Protein AF-A0A1T0C6M6-F1 (afdb_monomer_lite)

Secondary structure (DSSP, 8-state):
---HHHHTT-HHHHHHHHHHHHHHHHHHHHHHHHHHHHHHHHHHHHHHHHHHHHHHHHHHHHTT--TT-TTHHHHHHHHHT----SHHHHHHHHHHHHHHHHHHHHHHHHHHHTT---TTSGGGG-HHHHHHHHHHHHHHHHHHHHHTTTS-HHHHHHHHHHHHHHHHHHHHHHHHHHHHHHHHHHHHHSTTS-------------------------------------------------------------------------------------------------

pLDDT: mean 70.34, std 25.76, range [30.2, 98.62]

Organism: Streptococcus mitis (NCBI:txid28037)

Sequence (290 aa):
MKNYKDILKSKNTIFTIIIVASLGLLIALVIHQENILTERGNIAFIKRQKNEQDVEQVKKAIKDFNIDSETIIEDWKKIRELKPTTDEGKQTLADFLATTADKITNHYTEKALKLDVKESDSQFEDKQTLETAITSLQKILEIIKSVNSTSKQATIDEKIKPIQELISKFQKQVEVLTKKEGQRNDKKETGTTSSEGERETYSSEGGSYTPTYTESNRSRYSSQAPASEQPSSDSAGSSGNDVANTQNQTTNTSEARAETNTNSNNAEVPTINSDDLASLGGGVTSFGQR

Radius of gyration: 46.44 Å; chains: 1; bounding box: 85×85×163 Å

Structure (mmCIF, N/CA/C/O backbone):
data_AF-A0A1T0C6M6-F1
#
_entry.id   AF-A0A1T0C6M6-F1
#
loop_
_atom_site.group_PDB
_atom_site.id
_atom_site.type_symbol
_atom_site.label_atom_id
_atom_site.label_alt_id
_atom_site.label_comp_id
_atom_site.label_asym_id
_atom_site.label_entity_id
_atom_site.label_seq_id
_atom_site.pdbx_PDB_ins_code
_atom_site.Cartn_x
_atom_site.Cartn_y
_atom_site.Cartn_z
_atom_site.occupancy
_atom_site.B_iso_or_equiv
_atom_site.auth_seq_id
_atom_site.auth_comp_id
_atom_site.auth_asym_id
_atom_site.auth_atom_id
_atom_site.pdbx_PDB_model_num
ATOM 1 N N . MET A 1 1 ? 37.669 30.209 -79.409 1.00 47.19 1 MET A N 1
ATOM 2 C CA . MET A 1 1 ? 36.512 29.813 -78.576 1.00 47.19 1 MET A CA 1
ATOM 3 C C . MET A 1 1 ? 36.267 28.323 -78.808 1.00 47.19 1 MET A C 1
ATOM 5 O O . MET A 1 1 ? 35.818 27.961 -79.886 1.00 47.19 1 MET A O 1
ATOM 9 N N . LYS A 1 2 ? 36.713 27.439 -77.898 1.00 54.75 2 LYS A N 1
ATOM 10 C CA . LYS A 1 2 ? 36.551 25.981 -78.069 1.00 54.75 2 LYS A CA 1
ATOM 11 C C . LYS A 1 2 ? 35.085 25.623 -77.816 1.00 54.75 2 LYS A C 1
ATOM 13 O O . LYS A 1 2 ? 34.550 25.937 -76.760 1.00 54.75 2 LYS A O 1
ATOM 18 N N . ASN A 1 3 ? 34.439 25.037 -78.819 1.00 56.06 3 ASN A N 1
ATOM 19 C CA . ASN A 1 3 ? 33.015 24.732 -78.815 1.00 56.06 3 ASN A CA 1
ATOM 20 C C . ASN A 1 3 ? 32.789 23.436 -78.016 1.00 56.06 3 ASN A C 1
ATOM 22 O O . ASN A 1 3 ? 33.333 22.393 -78.379 1.00 56.06 3 ASN A O 1
ATOM 26 N N . TYR A 1 4 ? 32.012 23.488 -76.927 1.00 58.56 4 TYR A N 1
ATOM 27 C CA . TYR A 1 4 ? 31.744 22.348 -76.028 1.00 58.56 4 TYR A CA 1
ATOM 28 C C . TYR A 1 4 ? 31.236 21.092 -76.765 1.00 58.56 4 TYR A C 1
ATOM 30 O O . TYR A 1 4 ? 31.392 19.972 -76.282 1.00 58.56 4 TYR A O 1
ATOM 38 N N . LYS A 1 5 ? 30.692 21.270 -77.974 1.00 56.00 5 LYS A N 1
ATOM 39 C CA . LYS A 1 5 ? 30.177 20.210 -78.842 1.00 56.00 5 LYS A CA 1
ATOM 40 C C . LYS A 1 5 ? 31.252 19.252 -79.386 1.00 56.00 5 LYS A C 1
ATOM 42 O O . LYS A 1 5 ? 30.933 18.095 -79.639 1.00 56.00 5 LYS A O 1
ATOM 47 N N . ASP A 1 6 ? 32.509 19.682 -79.536 1.00 57.31 6 ASP A N 1
ATOM 48 C CA . ASP A 1 6 ? 33.583 18.809 -80.051 1.00 57.31 6 ASP A CA 1
ATOM 49 C C . ASP A 1 6 ? 34.214 17.916 -78.969 1.00 57.31 6 ASP A C 1
ATOM 51 O O . ASP A 1 6 ? 34.770 16.865 -79.287 1.00 57.31 6 ASP A O 1
ATOM 55 N N . ILE A 1 7 ? 34.057 18.259 -77.685 1.00 55.53 7 ILE A N 1
ATOM 56 C CA . ILE A 1 7 ? 34.520 17.431 -76.555 1.00 55.53 7 ILE A CA 1
ATOM 57 C C . ILE A 1 7 ? 33.681 16.142 -76.439 1.00 55.53 7 ILE A C 1
ATOM 59 O O . ILE A 1 7 ? 34.186 15.112 -75.999 1.00 55.53 7 ILE A O 1
ATOM 63 N N . LEU A 1 8 ? 32.430 16.162 -76.916 1.00 56.09 8 LEU A N 1
ATOM 64 C CA . LEU A 1 8 ? 31.523 15.009 -76.915 1.00 56.09 8 LEU A CA 1
ATOM 65 C C . LEU A 1 8 ? 31.680 14.063 -78.123 1.00 56.09 8 LEU A C 1
ATOM 67 O O . LEU A 1 8 ? 30.978 13.064 -78.190 1.00 56.09 8 LEU A O 1
ATOM 71 N N . LYS A 1 9 ? 32.567 14.315 -79.096 1.00 56.84 9 LYS A N 1
ATOM 72 C CA . LYS A 1 9 ? 32.679 13.435 -80.286 1.00 56.84 9 LYS A CA 1
ATOM 73 C C . LYS A 1 9 ? 33.498 12.161 -80.066 1.00 56.84 9 LYS A C 1
ATOM 75 O O . LYS A 1 9 ? 33.391 11.220 -80.849 1.00 56.84 9 LYS A O 1
ATOM 80 N N . SER A 1 10 ? 34.324 12.118 -79.024 1.00 61.34 10 SER A N 1
ATOM 81 C CA . SER A 1 10 ? 35.178 10.968 -78.726 1.00 61.34 10 SER A CA 1
ATOM 82 C C . SER A 1 10 ? 34.418 9.979 -77.835 1.00 61.34 10 SER A C 1
ATOM 84 O O . SER A 1 10 ? 34.005 10.320 -76.724 1.00 61.34 10 SER A O 1
ATOM 86 N N . LYS A 1 11 ? 34.235 8.739 -78.318 1.00 59.88 11 LYS A N 1
ATOM 87 C CA . LYS A 1 11 ? 33.594 7.652 -77.552 1.00 59.88 11 LYS A CA 1
ATOM 88 C C . LYS A 1 11 ? 34.276 7.448 -76.192 1.00 59.88 11 LYS A C 1
ATOM 90 O O . LYS A 1 11 ? 33.586 7.238 -75.201 1.00 59.88 11 LYS A O 1
ATOM 95 N N . ASN A 1 12 ? 35.600 7.609 -76.132 1.00 62.97 12 ASN A N 1
ATOM 96 C CA . ASN A 1 12 ? 36.368 7.520 -74.890 1.00 62.97 12 ASN A CA 1
ATOM 97 C C . ASN A 1 12 ? 36.057 8.672 -73.924 1.00 62.97 12 ASN A C 1
ATOM 99 O O . ASN A 1 12 ? 35.979 8.441 -72.726 1.00 62.97 12 ASN A O 1
ATOM 103 N N . THR A 1 13 ? 35.826 9.893 -74.415 1.00 65.62 13 THR A N 1
ATOM 104 C CA . THR A 1 13 ? 35.500 11.046 -73.556 1.00 65.62 13 THR A CA 1
ATOM 105 C C . THR A 1 13 ? 34.103 10.913 -72.954 1.00 65.62 13 THR A C 1
ATOM 107 O O . THR A 1 13 ? 33.928 11.157 -71.763 1.00 65.62 13 THR A O 1
ATOM 110 N N . ILE A 1 14 ? 33.118 10.468 -73.745 1.00 64.69 14 ILE A N 1
ATOM 111 C CA . ILE A 1 14 ? 31.767 10.173 -73.240 1.00 64.69 14 ILE A CA 1
ATOM 112 C C . ILE A 1 14 ? 31.818 9.045 -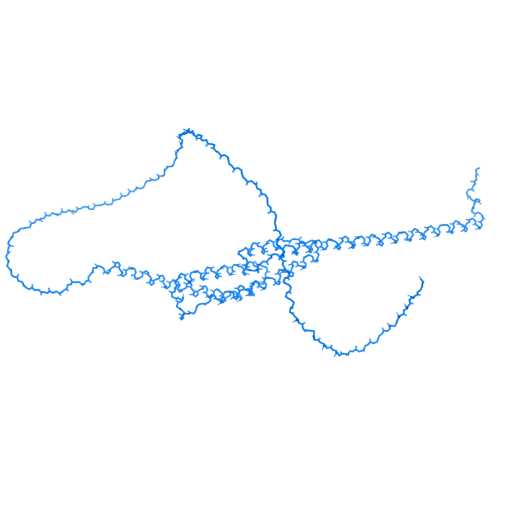72.200 1.00 64.69 14 ILE A C 1
ATOM 114 O O . ILE A 1 14 ? 31.222 9.170 -71.132 1.00 64.69 14 ILE A O 1
ATOM 118 N N . PHE A 1 15 ? 32.559 7.969 -72.482 1.00 65.62 15 PHE A N 1
ATOM 119 C CA . PHE A 1 15 ? 32.687 6.828 -71.576 1.00 65.62 15 PHE A CA 1
ATOM 120 C C . PHE A 1 15 ? 33.327 7.219 -70.235 1.00 65.62 15 PHE A C 1
ATOM 122 O O . PHE A 1 15 ? 32.813 6.853 -69.180 1.00 65.62 15 PHE A O 1
ATOM 129 N N . THR A 1 16 ? 34.376 8.047 -70.253 1.00 70.88 16 THR A N 1
ATOM 130 C CA . THR A 1 16 ? 35.006 8.566 -69.030 1.00 70.88 16 THR A CA 1
ATOM 131 C C . THR A 1 16 ? 34.048 9.425 -68.201 1.00 70.88 16 THR A C 1
ATOM 133 O O . THR A 1 16 ? 34.005 9.274 -66.983 1.00 70.88 16 THR A O 1
ATOM 136 N N . ILE A 1 17 ? 33.241 10.290 -68.827 1.00 71.75 17 ILE A N 1
ATOM 137 C CA . ILE A 1 17 ? 32.257 11.119 -68.107 1.00 71.75 17 ILE A CA 1
ATOM 138 C C . ILE A 1 17 ? 31.188 10.244 -67.438 1.00 71.75 17 ILE A C 1
ATOM 140 O O . ILE A 1 17 ? 30.849 10.478 -66.279 1.00 71.75 17 ILE A O 1
ATOM 144 N N . ILE A 1 18 ? 30.693 9.215 -68.136 1.00 70.81 18 ILE A N 1
ATOM 145 C CA . ILE A 1 18 ? 29.706 8.272 -67.590 1.00 70.81 18 ILE A CA 1
ATOM 146 C C . ILE A 1 18 ? 30.288 7.515 -66.392 1.00 70.81 18 ILE A C 1
ATOM 148 O O . ILE A 1 18 ? 29.632 7.431 -65.354 1.00 70.81 18 ILE A O 1
ATOM 152 N N . ILE A 1 19 ? 31.526 7.020 -66.495 1.00 71.25 19 ILE A N 1
ATOM 153 C CA . ILE A 1 19 ? 32.191 6.323 -65.387 1.00 71.25 19 ILE A CA 1
ATOM 154 C C . ILE A 1 19 ? 32.334 7.250 -64.181 1.00 71.25 19 ILE A C 1
ATOM 156 O O . ILE A 1 19 ? 31.902 6.881 -63.093 1.00 71.25 19 ILE A O 1
ATOM 160 N N . VAL A 1 20 ? 32.866 8.462 -64.360 1.00 73.19 20 VAL A N 1
ATOM 161 C CA . VAL A 1 20 ? 33.078 9.408 -63.251 1.00 73.19 20 VAL A CA 1
ATOM 162 C C . VAL A 1 20 ? 31.755 9.794 -62.581 1.00 73.19 20 VAL A C 1
ATOM 164 O O . VAL A 1 20 ? 31.679 9.816 -61.354 1.00 73.19 20 VAL A O 1
ATOM 167 N N . ALA A 1 21 ? 30.693 10.029 -63.358 1.00 71.25 21 ALA A N 1
ATOM 168 C CA . ALA A 1 21 ? 29.370 10.329 -62.811 1.00 71.25 21 ALA A CA 1
ATOM 169 C C . ALA A 1 21 ? 28.768 9.133 -62.052 1.00 71.25 21 ALA A C 1
ATOM 171 O O . ALA A 1 21 ? 28.236 9.306 -60.956 1.00 71.25 21 ALA A O 1
ATOM 172 N N . SER A 1 22 ? 28.888 7.917 -62.599 1.00 68.25 22 SER A N 1
ATOM 173 C CA . SER A 1 22 ? 28.389 6.697 -61.948 1.00 68.25 22 SER A CA 1
ATOM 174 C C . SER A 1 22 ? 29.137 6.377 -60.649 1.00 68.25 22 SER A C 1
ATOM 176 O O . SER A 1 22 ? 28.505 6.045 -59.648 1.00 68.25 22 SER A O 1
ATOM 178 N N . LEU A 1 23 ? 30.461 6.567 -60.620 1.00 76.69 23 LEU A N 1
ATOM 179 C CA . LEU A 1 23 ? 31.277 6.371 -59.423 1.00 76.69 23 LEU A CA 1
ATOM 180 C C . LEU A 1 23 ? 30.952 7.421 -58.350 1.00 76.69 23 LEU A C 1
ATOM 182 O O . LEU A 1 23 ? 30.798 7.077 -57.182 1.00 76.69 23 LEU A O 1
ATOM 186 N N . GLY A 1 24 ? 30.788 8.689 -58.747 1.00 76.50 24 GLY A N 1
ATOM 187 C CA . GLY A 1 24 ? 30.409 9.771 -57.836 1.00 76.50 24 GLY A CA 1
ATOM 188 C C . GLY A 1 24 ? 29.037 9.552 -57.193 1.00 76.50 24 GLY A C 1
ATOM 189 O O . GLY A 1 24 ? 28.884 9.766 -55.992 1.00 76.50 24 GLY A O 1
ATOM 190 N N . LEU A 1 25 ? 28.059 9.059 -57.961 1.00 80.31 25 LEU A N 1
ATOM 191 C CA . LEU A 1 25 ? 26.724 8.749 -57.446 1.00 80.31 25 LEU A CA 1
ATOM 192 C C . LEU A 1 25 ? 26.739 7.558 -56.474 1.00 80.31 25 LEU A C 1
ATOM 194 O O . LEU A 1 25 ? 26.061 7.608 -55.450 1.00 80.31 25 LEU A O 1
ATOM 198 N N . LEU A 1 26 ? 27.542 6.523 -56.748 1.00 74.50 26 LEU A N 1
ATOM 199 C CA . LEU A 1 26 ? 27.716 5.382 -55.840 1.00 74.50 26 LEU A CA 1
ATOM 200 C C . LEU A 1 26 ? 28.381 5.793 -54.519 1.00 74.50 26 LEU A C 1
ATOM 202 O O . LEU A 1 26 ? 27.893 5.417 -53.456 1.00 74.50 26 LEU A O 1
ATOM 206 N N . ILE A 1 27 ? 29.442 6.605 -54.568 1.00 76.31 27 ILE A N 1
ATOM 207 C CA . ILE A 1 27 ? 30.120 7.116 -53.363 1.00 76.31 27 ILE A CA 1
ATOM 208 C C . ILE A 1 27 ? 29.166 7.988 -52.533 1.00 76.31 27 ILE A C 1
ATOM 210 O O . ILE A 1 27 ? 29.090 7.826 -51.316 1.00 76.31 27 ILE A O 1
ATOM 214 N N . ALA A 1 28 ? 28.388 8.865 -53.176 1.00 73.44 28 ALA A N 1
ATOM 215 C CA . ALA A 1 28 ? 27.398 9.693 -52.488 1.00 73.44 28 ALA A CA 1
ATOM 216 C C . ALA A 1 28 ? 26.299 8.856 -51.805 1.00 73.44 28 ALA A C 1
ATOM 218 O O . ALA A 1 28 ? 25.891 9.175 -50.690 1.00 73.44 28 ALA A O 1
ATOM 219 N N . LEU A 1 29 ? 25.849 7.768 -52.441 1.00 76.94 29 LEU A N 1
ATOM 220 C CA . LEU A 1 29 ? 24.877 6.832 -51.866 1.00 76.94 29 LEU A CA 1
ATOM 221 C C . LEU A 1 29 ? 25.421 6.111 -50.627 1.00 76.94 29 LEU A C 1
ATOM 223 O O . LEU A 1 29 ? 24.700 6.005 -49.636 1.00 76.94 29 LEU A O 1
ATOM 227 N N . VAL A 1 30 ? 26.678 5.653 -50.660 1.00 76.44 30 VAL A N 1
ATOM 228 C CA . VAL A 1 30 ? 27.330 4.998 -49.510 1.00 76.44 30 VAL A CA 1
ATOM 229 C C . VAL A 1 30 ? 27.449 5.967 -48.330 1.00 76.44 30 VAL A C 1
ATOM 231 O O . VAL A 1 30 ? 26.968 5.653 -47.244 1.00 76.44 30 VAL A O 1
ATOM 234 N N . ILE A 1 31 ? 27.970 7.180 -48.559 1.00 72.12 31 ILE A N 1
ATOM 235 C CA . ILE A 1 31 ? 28.105 8.213 -47.514 1.00 72.12 31 ILE A CA 1
ATOM 236 C C . ILE A 1 31 ? 26.732 8.598 -46.934 1.00 72.12 31 ILE A C 1
ATOM 238 O O . ILE A 1 31 ? 26.588 8.795 -45.728 1.00 72.12 31 ILE A O 1
ATOM 242 N N . HIS A 1 32 ? 25.692 8.684 -47.770 1.00 75.81 32 HIS A N 1
ATOM 243 C CA . HIS A 1 32 ? 24.342 8.997 -47.302 1.00 75.81 32 HIS A CA 1
ATOM 244 C C . HIS A 1 32 ? 23.758 7.889 -46.410 1.00 75.81 32 HIS A C 1
ATOM 246 O O . HIS A 1 32 ? 23.135 8.194 -45.394 1.00 75.81 32 HIS A O 1
ATOM 252 N N . GLN A 1 33 ? 23.982 6.613 -46.744 1.00 71.81 33 GLN A N 1
ATOM 253 C CA . GLN A 1 33 ? 23.538 5.502 -45.898 1.00 71.81 33 GLN A CA 1
ATOM 254 C C . GLN A 1 33 ? 24.294 5.437 -44.568 1.00 71.81 33 GLN A C 1
ATOM 256 O O . GLN A 1 33 ? 23.660 5.236 -43.532 1.00 71.81 33 GLN A O 1
ATOM 261 N N . GLU A 1 34 ? 25.612 5.654 -44.574 1.00 69.75 34 GLU A N 1
ATOM 262 C CA . GLU A 1 34 ? 26.420 5.728 -43.349 1.00 69.75 34 GLU A CA 1
ATOM 263 C C . GLU A 1 34 ? 25.936 6.849 -42.421 1.00 69.75 34 GLU A C 1
ATOM 265 O O . GLU A 1 34 ? 25.765 6.626 -41.218 1.00 69.75 34 GLU A O 1
ATOM 270 N N . ASN A 1 35 ? 25.618 8.023 -42.976 1.00 72.50 35 ASN A N 1
ATOM 271 C CA . ASN A 1 35 ? 25.054 9.131 -42.205 1.00 72.50 35 ASN A CA 1
ATOM 272 C C . ASN A 1 35 ? 23.679 8.782 -41.614 1.00 72.50 35 ASN A C 1
ATOM 274 O O . ASN A 1 35 ? 23.470 8.989 -40.422 1.00 72.50 35 ASN A O 1
ATOM 278 N N . ILE A 1 36 ? 22.765 8.182 -42.389 1.00 75.06 36 ILE A N 1
ATOM 279 C CA . ILE A 1 36 ? 21.441 7.773 -41.879 1.00 75.06 36 ILE A CA 1
ATOM 280 C C . ILE A 1 36 ? 21.567 6.719 -40.769 1.00 75.06 36 ILE A C 1
ATOM 282 O O . ILE A 1 36 ? 20.843 6.778 -39.773 1.00 75.06 36 ILE A O 1
ATOM 286 N N . LEU A 1 37 ? 22.461 5.737 -40.921 1.00 70.75 37 LEU A N 1
ATOM 287 C CA . LEU A 1 37 ? 22.701 4.714 -39.899 1.00 70.75 37 LEU A CA 1
ATOM 288 C C . LEU A 1 37 ? 23.290 5.324 -38.623 1.00 70.75 37 LEU A C 1
ATOM 290 O O . LEU A 1 37 ? 22.844 4.983 -37.526 1.00 70.75 37 LEU A O 1
ATOM 294 N N . THR A 1 38 ? 24.224 6.264 -38.764 1.00 72.06 38 THR A N 1
ATOM 295 C CA . THR A 1 38 ? 24.834 6.987 -37.639 1.00 72.06 38 THR A CA 1
ATOM 296 C C . THR A 1 38 ? 23.807 7.858 -36.911 1.00 72.06 38 THR A C 1
ATOM 298 O O . THR A 1 38 ? 23.730 7.823 -35.684 1.00 72.06 38 THR A O 1
ATOM 301 N N . GLU A 1 39 ? 22.949 8.577 -37.638 1.00 76.12 39 GLU A N 1
ATOM 302 C CA . GLU A 1 39 ? 21.864 9.375 -37.053 1.00 76.12 39 GLU A CA 1
ATOM 303 C C . GLU A 1 39 ? 20.848 8.501 -36.311 1.00 76.12 39 GLU A C 1
ATOM 305 O O . GLU A 1 39 ? 20.477 8.804 -35.176 1.00 76.12 39 GLU A O 1
ATOM 310 N N . ARG A 1 40 ? 20.440 7.369 -36.901 1.00 77.62 40 ARG A N 1
ATOM 311 C CA . ARG A 1 40 ? 19.552 6.398 -36.238 1.00 77.62 40 ARG A CA 1
ATOM 312 C C . ARG A 1 40 ? 20.192 5.805 -34.981 1.00 77.62 40 ARG A C 1
ATOM 314 O O . ARG A 1 40 ? 19.507 5.670 -33.967 1.00 77.62 40 ARG A O 1
ATOM 321 N N . GLY A 1 41 ? 21.486 5.490 -35.031 1.00 80.88 41 GLY A N 1
ATOM 322 C CA . GLY A 1 41 ? 22.261 5.016 -33.884 1.00 80.88 41 GLY A CA 1
ATOM 323 C C . GLY A 1 41 ? 22.319 6.045 -32.754 1.00 80.88 41 GLY A C 1
ATOM 324 O O . GLY A 1 41 ? 22.015 5.715 -31.607 1.00 80.88 41 GLY A O 1
ATOM 325 N N . ASN A 1 42 ? 22.605 7.309 -33.077 1.00 80.31 42 ASN A N 1
ATOM 326 C CA . ASN A 1 42 ? 22.628 8.400 -32.102 1.00 80.31 42 ASN A CA 1
ATOM 327 C C . ASN A 1 42 ? 21.249 8.652 -31.475 1.00 80.31 42 ASN A C 1
ATOM 329 O O . ASN A 1 42 ? 21.159 8.839 -30.263 1.00 80.31 42 ASN A O 1
ATOM 333 N N . ILE A 1 43 ? 20.166 8.608 -32.258 1.00 83.81 43 ILE A N 1
ATOM 334 C CA . ILE A 1 43 ? 18.797 8.749 -31.733 1.00 83.81 43 ILE A CA 1
ATOM 335 C C . ILE A 1 43 ? 18.468 7.609 -30.759 1.00 83.81 43 ILE A C 1
ATOM 337 O O . ILE A 1 43 ? 17.932 7.860 -29.678 1.00 83.81 43 ILE A O 1
ATOM 341 N N . ALA A 1 44 ? 18.805 6.364 -31.109 1.00 85.12 44 ALA A N 1
ATOM 342 C CA . ALA A 1 44 ? 18.585 5.212 -30.236 1.00 85.12 44 ALA A CA 1
ATOM 343 C C . ALA A 1 44 ? 19.400 5.313 -28.936 1.00 85.12 44 ALA A C 1
ATOM 345 O O . ALA A 1 44 ? 18.872 5.037 -27.858 1.00 85.12 44 ALA A O 1
ATOM 346 N N . PHE A 1 45 ? 20.654 5.763 -29.022 1.00 87.19 45 PHE A N 1
ATOM 347 C CA . PHE A 1 45 ? 21.516 5.988 -27.863 1.00 87.19 45 PHE A CA 1
ATOM 348 C C . PHE A 1 45 ? 20.969 7.080 -26.934 1.00 87.19 45 PHE A C 1
ATOM 350 O O . PHE A 1 45 ? 20.838 6.847 -25.735 1.00 87.19 45 PHE A O 1
ATOM 357 N N . ILE A 1 46 ? 20.569 8.236 -27.477 1.00 86.75 46 ILE A N 1
ATOM 358 C CA . ILE A 1 46 ? 19.977 9.336 -26.697 1.00 86.75 46 ILE A CA 1
ATOM 359 C C . ILE A 1 46 ? 18.665 8.890 -26.042 1.00 86.75 46 ILE A C 1
ATOM 361 O O . ILE A 1 46 ? 18.434 9.176 -24.866 1.00 86.75 46 ILE A O 1
ATOM 365 N N . LYS A 1 47 ? 17.812 8.155 -26.772 1.00 87.75 47 LYS A N 1
ATOM 366 C CA . LYS A 1 47 ? 16.577 7.590 -26.211 1.00 87.75 47 LYS A CA 1
ATOM 367 C C . LYS A 1 47 ? 16.888 6.656 -25.041 1.00 87.75 47 LYS A C 1
ATOM 369 O O . LYS A 1 47 ? 16.279 6.787 -23.985 1.00 87.75 47 LYS A O 1
ATOM 374 N N . ARG A 1 48 ? 17.861 5.756 -25.205 1.00 88.50 48 ARG A N 1
ATOM 375 C CA . ARG A 1 48 ? 18.287 4.832 -24.150 1.00 88.50 48 ARG A CA 1
ATOM 376 C C . ARG A 1 48 ? 18.827 5.567 -22.925 1.00 88.50 48 ARG A C 1
ATOM 378 O O . ARG A 1 48 ? 18.388 5.265 -21.824 1.00 88.50 48 ARG A O 1
ATOM 385 N N . GLN A 1 49 ? 19.707 6.551 -23.105 1.00 90.44 49 GLN A N 1
ATOM 386 C CA . GLN A 1 49 ? 20.221 7.354 -21.991 1.00 90.44 49 GLN A CA 1
ATOM 387 C C . GLN A 1 49 ? 19.101 8.077 -21.242 1.00 90.44 49 GLN A C 1
ATOM 389 O O . GLN A 1 49 ? 19.093 8.100 -20.014 1.00 90.44 49 GLN A O 1
ATOM 394 N N . LYS A 1 50 ? 18.127 8.635 -21.971 1.00 89.06 50 LYS A N 1
ATOM 395 C CA . LYS A 1 50 ? 16.970 9.284 -21.354 1.00 89.06 50 LYS A CA 1
ATOM 396 C C . LYS A 1 50 ? 16.129 8.291 -20.550 1.00 89.06 50 LYS A C 1
ATOM 398 O O . LYS A 1 50 ? 15.749 8.615 -19.431 1.00 89.06 50 LYS A O 1
ATOM 403 N N . ASN A 1 51 ? 15.882 7.095 -21.087 1.00 90.94 51 ASN A N 1
ATOM 404 C CA . ASN A 1 51 ? 15.190 6.022 -20.367 1.00 90.94 51 ASN A CA 1
ATOM 405 C C . ASN A 1 51 ? 15.945 5.627 -19.094 1.00 90.94 51 ASN A C 1
ATOM 407 O O . ASN A 1 51 ? 15.343 5.558 -18.028 1.00 90.94 51 ASN A O 1
ATOM 411 N N . GLU A 1 52 ? 17.260 5.417 -19.184 1.00 92.31 52 GLU A N 1
ATOM 412 C CA . GLU A 1 52 ? 18.102 5.070 -18.034 1.00 92.31 52 GLU A CA 1
ATOM 413 C C . GLU A 1 52 ? 18.045 6.163 -16.954 1.00 92.31 52 GLU A C 1
ATOM 415 O O . GLU A 1 52 ? 17.801 5.860 -15.789 1.00 92.31 52 GLU A O 1
ATOM 420 N N . GLN A 1 53 ? 18.169 7.439 -17.329 1.00 94.44 53 GLN A N 1
ATOM 421 C CA . GLN A 1 53 ? 18.094 8.556 -16.384 1.00 94.44 53 GLN A CA 1
ATOM 422 C C . GLN A 1 53 ? 16.720 8.671 -15.702 1.00 94.44 53 GLN A C 1
ATOM 424 O O . GLN A 1 53 ? 16.645 8.894 -14.493 1.00 94.44 53 GLN A O 1
ATOM 429 N N . ASP A 1 54 ? 15.638 8.543 -16.469 1.00 93.94 54 ASP A N 1
ATOM 430 C CA . ASP A 1 54 ? 14.259 8.667 -15.984 1.00 93.94 54 ASP A CA 1
ATOM 431 C C . ASP A 1 54 ? 13.905 7.505 -15.036 1.00 93.94 54 ASP A C 1
ATOM 433 O O . ASP A 1 54 ? 13.350 7.719 -13.958 1.00 93.94 54 ASP A O 1
ATOM 437 N N . VAL A 1 55 ? 14.331 6.281 -15.369 1.00 96.56 55 VAL A N 1
ATOM 438 C CA . VAL A 1 55 ? 14.205 5.103 -14.496 1.00 96.56 55 VAL A CA 1
ATOM 439 C C . VAL A 1 55 ? 15.024 5.266 -13.213 1.00 96.56 55 VAL A C 1
ATOM 441 O O . VAL A 1 55 ? 14.514 4.985 -12.129 1.00 96.56 55 VAL A O 1
ATOM 444 N N . GLU A 1 56 ? 16.270 5.740 -13.290 1.00 96.06 56 GLU A N 1
ATOM 445 C CA . GLU A 1 56 ? 17.097 5.961 -12.097 1.00 96.06 56 GLU A CA 1
ATOM 446 C C . GLU A 1 56 ? 16.537 7.069 -11.193 1.00 96.06 56 GLU A C 1
ATOM 448 O O . GLU A 1 56 ? 16.610 6.959 -9.967 1.00 96.06 56 GLU A O 1
ATOM 453 N N . GLN A 1 57 ? 15.900 8.103 -11.757 1.00 96.19 57 GLN A N 1
ATOM 454 C CA . GLN A 1 57 ? 15.179 9.103 -10.967 1.00 96.19 57 GLN A CA 1
ATOM 455 C C . GLN A 1 57 ? 14.031 8.466 -10.173 1.00 96.19 57 GLN A C 1
ATOM 457 O O . GLN A 1 57 ? 13.910 8.726 -8.973 1.00 96.19 57 GLN A O 1
ATOM 462 N N . VAL A 1 58 ? 13.223 7.614 -10.817 1.00 97.75 58 VAL A N 1
ATOM 463 C CA . VAL A 1 58 ? 12.143 6.877 -10.143 1.00 97.75 58 VAL A CA 1
ATOM 464 C C . VAL A 1 58 ? 12.720 5.972 -9.056 1.00 97.75 58 VAL A C 1
ATOM 466 O O . VAL A 1 58 ? 12.302 6.073 -7.905 1.00 97.75 58 VAL A O 1
ATOM 469 N N . LYS A 1 59 ? 13.732 5.153 -9.375 1.00 97.06 59 LYS A N 1
ATOM 470 C CA . LYS A 1 59 ? 14.386 4.254 -8.408 1.00 97.06 59 LYS A CA 1
ATOM 471 C C . LYS A 1 59 ? 14.933 4.997 -7.197 1.00 97.06 59 LYS A C 1
ATOM 473 O O . LYS A 1 59 ? 14.743 4.548 -6.073 1.00 97.06 59 LYS A O 1
ATOM 478 N N . LYS A 1 60 ? 15.590 6.139 -7.405 1.00 96.25 60 LYS A N 1
ATOM 479 C CA . LYS A 1 60 ? 16.124 6.956 -6.313 1.00 96.25 60 LYS A CA 1
ATOM 480 C C . LYS A 1 60 ? 15.014 7.486 -5.408 1.00 96.25 60 LYS A C 1
ATOM 482 O O . LYS A 1 60 ? 15.194 7.502 -4.197 1.00 96.25 60 LYS A O 1
ATOM 487 N N . ALA A 1 61 ? 13.886 7.902 -5.980 1.00 95.56 61 ALA A N 1
ATOM 488 C CA . ALA A 1 61 ? 12.760 8.421 -5.212 1.00 95.56 61 ALA A CA 1
ATOM 489 C C . ALA A 1 61 ? 12.040 7.337 -4.390 1.00 95.56 61 ALA A C 1
ATOM 491 O O . ALA A 1 61 ? 11.539 7.637 -3.311 1.00 95.56 61 ALA A O 1
ATOM 492 N N . ILE A 1 62 ? 12.008 6.090 -4.872 1.00 96.88 62 ILE A N 1
ATOM 493 C CA . ILE A 1 62 ? 11.356 4.970 -4.168 1.00 96.88 62 ILE A CA 1
ATOM 494 C C . ILE A 1 62 ? 12.296 4.190 -3.238 1.00 96.88 62 ILE A C 1
ATOM 496 O O . ILE A 1 62 ? 11.817 3.409 -2.421 1.00 96.88 62 ILE A O 1
ATOM 500 N N . LYS A 1 63 ? 13.619 4.366 -3.362 1.00 95.12 63 LYS A N 1
ATOM 501 C CA . LYS A 1 63 ? 14.639 3.554 -2.674 1.00 95.12 63 LYS A CA 1
ATOM 502 C C . LYS A 1 63 ? 14.438 3.486 -1.161 1.00 95.12 63 LYS A C 1
ATOM 504 O O . LYS A 1 63 ? 14.566 2.413 -0.580 1.00 95.12 63 LYS A O 1
ATOM 509 N N . ASP A 1 64 ? 14.128 4.626 -0.559 1.00 91.88 64 ASP A N 1
ATOM 510 C CA . ASP A 1 64 ? 14.038 4.774 0.893 1.00 91.88 64 ASP A CA 1
ATOM 511 C C . ASP A 1 64 ? 12.577 4.729 1.385 1.00 91.88 64 ASP A C 1
ATOM 513 O O . ASP A 1 64 ? 12.286 5.089 2.525 1.00 91.88 64 ASP A O 1
ATOM 517 N N . PHE A 1 65 ? 11.637 4.297 0.533 1.00 96.94 65 PHE A N 1
ATOM 518 C CA . PHE A 1 65 ? 10.234 4.177 0.914 1.00 96.94 65 PHE A CA 1
ATOM 519 C C . PHE A 1 65 ? 10.048 3.085 1.973 1.00 96.94 65 PHE A C 1
ATOM 521 O O . PHE A 1 65 ? 10.342 1.911 1.737 1.00 96.94 65 PHE A O 1
ATOM 528 N N . ASN A 1 66 ? 9.506 3.469 3.128 1.00 96.50 66 ASN A N 1
ATOM 529 C CA . ASN A 1 66 ? 9.264 2.570 4.248 1.00 96.50 66 ASN A CA 1
ATOM 530 C C . ASN A 1 66 ? 7.767 2.496 4.580 1.00 96.50 66 ASN A C 1
ATOM 532 O O . ASN A 1 66 ? 7.150 3.498 4.943 1.00 96.50 66 ASN A O 1
ATOM 536 N N . ILE A 1 67 ? 7.206 1.286 4.512 1.00 96.25 67 ILE A N 1
ATOM 537 C CA . ILE A 1 67 ? 5.798 1.001 4.831 1.00 96.25 67 ILE A CA 1
ATOM 538 C C . ILE A 1 67 ? 5.498 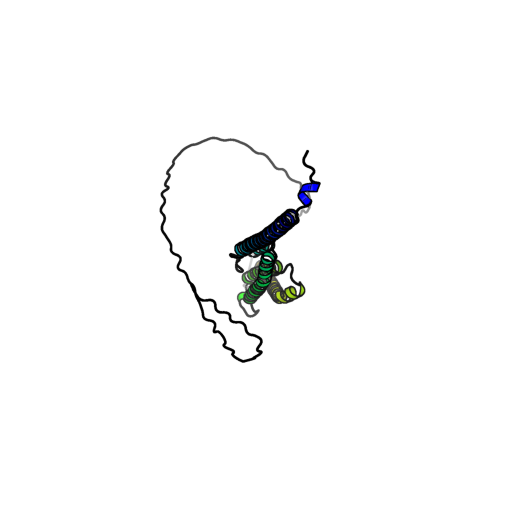1.213 6.324 1.00 96.25 67 ILE A C 1
ATOM 540 O O . ILE A 1 67 ? 4.354 1.447 6.686 1.00 96.25 67 ILE A O 1
ATOM 544 N N . ASP A 1 68 ? 6.501 1.167 7.198 1.00 95.25 68 ASP A N 1
ATOM 545 C CA . ASP A 1 68 ? 6.323 1.403 8.633 1.00 95.25 68 ASP A CA 1
ATOM 546 C C . ASP A 1 68 ? 6.494 2.878 9.038 1.00 95.25 68 ASP A C 1
ATOM 548 O O . ASP A 1 68 ? 6.355 3.201 10.218 1.00 95.25 68 ASP A O 1
ATOM 552 N N . SER A 1 69 ? 6.802 3.778 8.094 1.00 94.44 69 SER A N 1
ATOM 553 C CA . SER A 1 69 ? 7.067 5.188 8.405 1.00 94.44 69 SER A CA 1
ATOM 554 C C . SER A 1 69 ? 5.829 5.914 8.935 1.00 94.44 69 SER A C 1
ATOM 556 O O . SER A 1 69 ? 4.716 5.745 8.433 1.00 94.44 69 SER A O 1
ATOM 558 N N . GLU A 1 70 ? 6.029 6.820 9.892 1.00 93.62 70 GLU A N 1
ATOM 559 C CA . GLU A 1 70 ? 4.979 7.745 10.327 1.00 93.62 70 GLU A CA 1
ATOM 560 C C . GLU A 1 70 ? 4.577 8.735 9.225 1.00 93.62 70 GLU A C 1
ATOM 562 O O . GLU A 1 70 ? 3.438 9.196 9.223 1.00 93.62 70 GLU A O 1
ATOM 567 N N . THR A 1 71 ? 5.480 9.004 8.275 1.00 95.38 71 THR A N 1
ATOM 568 C CA . THR A 1 71 ? 5.296 9.901 7.119 1.00 95.38 71 THR A CA 1
ATOM 569 C C . THR A 1 71 ? 4.878 9.163 5.846 1.00 95.38 71 THR A C 1
ATOM 571 O O . THR A 1 71 ? 5.023 9.695 4.746 1.00 95.38 71 THR A O 1
ATOM 574 N N . ILE A 1 72 ? 4.382 7.921 5.956 1.00 96.06 72 ILE A N 1
ATOM 575 C CA . ILE A 1 72 ? 4.060 7.081 4.791 1.00 96.06 72 ILE A CA 1
ATOM 576 C C . ILE A 1 72 ? 3.107 7.767 3.803 1.00 96.06 72 ILE A C 1
ATOM 578 O O . ILE A 1 72 ? 3.272 7.611 2.596 1.00 96.06 72 ILE A O 1
ATOM 582 N N . ILE A 1 73 ? 2.134 8.547 4.287 1.00 95.94 73 ILE A N 1
ATOM 583 C CA . ILE A 1 73 ? 1.168 9.251 3.434 1.00 95.94 73 ILE A CA 1
ATOM 584 C C . ILE A 1 73 ? 1.882 10.329 2.607 1.00 95.94 73 ILE A C 1
ATOM 586 O O . ILE A 1 73 ? 1.708 10.388 1.387 1.00 95.94 73 ILE A O 1
ATOM 590 N N . GLU A 1 74 ? 2.720 11.150 3.241 1.00 95.94 74 GLU A N 1
ATOM 591 C CA . GLU A 1 74 ? 3.527 12.168 2.569 1.00 95.94 74 GLU A CA 1
ATOM 592 C C . GLU A 1 74 ? 4.509 11.553 1.572 1.00 95.94 74 GLU A C 1
ATOM 594 O O . GLU A 1 74 ? 4.627 12.036 0.445 1.00 95.94 74 GLU A O 1
ATOM 599 N N . ASP A 1 75 ? 5.209 10.489 1.958 1.00 96.06 75 ASP A N 1
ATOM 600 C CA . ASP A 1 75 ? 6.211 9.853 1.102 1.00 96.06 75 ASP A CA 1
ATOM 601 C C . ASP A 1 75 ? 5.558 9.140 -0.087 1.00 96.06 75 ASP A C 1
ATOM 603 O O . ASP A 1 75 ? 6.022 9.275 -1.223 1.00 96.06 75 ASP A O 1
ATOM 607 N N . TRP A 1 76 ? 4.410 8.492 0.130 1.00 96.12 76 TRP A N 1
ATOM 608 C CA . TRP A 1 76 ? 3.580 7.946 -0.942 1.00 96.12 76 TRP A CA 1
ATOM 609 C C . TRP A 1 76 ? 3.138 9.026 -1.929 1.00 96.12 76 TRP A C 1
ATOM 611 O O . TRP A 1 76 ? 3.238 8.855 -3.148 1.00 96.12 76 TRP A O 1
ATOM 621 N N . LYS A 1 77 ? 2.672 10.167 -1.410 1.00 94.69 77 LYS A N 1
ATOM 622 C CA . LYS A 1 77 ? 2.242 11.304 -2.226 1.00 94.69 77 LYS A CA 1
ATOM 623 C C . LYS A 1 77 ? 3.387 11.840 -3.086 1.00 94.69 77 LYS A C 1
ATOM 625 O O . LYS A 1 77 ? 3.189 12.010 -4.288 1.00 94.69 77 LYS A O 1
ATOM 630 N N . LYS A 1 78 ? 4.583 12.038 -2.516 1.00 94.75 78 LYS A N 1
ATOM 631 C CA . LYS A 1 78 ? 5.775 12.483 -3.266 1.00 94.75 78 LYS A CA 1
ATOM 632 C C . LYS A 1 78 ? 6.111 11.532 -4.415 1.00 94.75 78 LYS A C 1
ATOM 634 O O . LYS A 1 78 ? 6.395 11.994 -5.517 1.00 94.75 78 LYS A O 1
ATOM 639 N N . ILE A 1 79 ? 6.053 10.218 -4.178 1.00 95.88 79 ILE A N 1
ATOM 640 C CA . ILE A 1 79 ? 6.311 9.207 -5.215 1.00 95.88 79 ILE A CA 1
ATOM 641 C C . ILE A 1 79 ? 5.245 9.277 -6.313 1.00 95.88 79 ILE A C 1
ATOM 643 O O . ILE A 1 79 ? 5.575 9.279 -7.495 1.00 95.88 79 ILE A O 1
ATOM 647 N N . ARG A 1 80 ? 3.965 9.390 -5.948 1.00 94.31 80 ARG A N 1
ATOM 648 C CA . ARG A 1 80 ? 2.865 9.494 -6.918 1.00 94.31 80 ARG A CA 1
ATOM 649 C C . ARG A 1 80 ? 2.939 10.759 -7.780 1.00 94.31 80 ARG A C 1
ATOM 651 O O . ARG A 1 80 ? 2.464 10.757 -8.913 1.00 94.31 80 ARG A O 1
ATOM 658 N N . GLU A 1 81 ? 3.500 11.839 -7.249 1.00 94.69 81 GLU A N 1
ATOM 659 C CA . GLU A 1 81 ? 3.671 13.107 -7.963 1.00 94.69 81 GLU A CA 1
ATOM 660 C C . GLU A 1 81 ? 4.861 13.108 -8.936 1.00 94.69 81 GLU A C 1
ATOM 662 O O . GLU A 1 81 ? 5.024 14.071 -9.694 1.00 94.69 81 GLU A O 1
ATOM 667 N N . LEU A 1 82 ? 5.659 12.032 -8.974 1.00 95.44 82 LEU A N 1
ATOM 668 C CA . LEU A 1 82 ? 6.689 11.847 -9.991 1.00 95.44 82 LEU A CA 1
ATOM 669 C C . LEU A 1 82 ? 6.063 11.807 -11.389 1.00 95.44 82 LEU A C 1
ATOM 671 O O . LEU A 1 82 ? 5.029 11.184 -11.629 1.00 95.44 82 LEU A O 1
ATOM 675 N N . LYS A 1 83 ? 6.723 12.474 -12.338 1.00 95.38 83 LYS A N 1
ATOM 676 C CA . LYS A 1 83 ? 6.279 12.577 -13.735 1.00 95.38 83 LYS A CA 1
ATOM 677 C C . LYS A 1 83 ? 7.381 12.096 -14.681 1.00 95.38 83 LYS A C 1
ATOM 679 O O . LYS A 1 83 ? 7.950 12.925 -15.395 1.00 95.38 83 LYS A O 1
ATOM 684 N N . PRO A 1 84 ? 7.705 10.789 -14.670 1.00 95.31 84 PRO A N 1
ATOM 685 C CA . PRO A 1 84 ? 8.650 10.226 -15.622 1.00 95.31 84 PRO A CA 1
ATOM 686 C C . PRO A 1 84 ? 8.189 10.498 -17.058 1.00 95.31 84 PRO A C 1
ATOM 688 O O . PRO A 1 84 ? 6.998 10.446 -17.385 1.00 95.31 84 PRO A O 1
ATOM 691 N N . THR A 1 85 ? 9.142 10.838 -17.917 1.00 92.69 85 THR A N 1
ATOM 692 C CA . THR A 1 85 ? 8.870 11.260 -19.300 1.00 92.69 85 THR A CA 1
ATOM 693 C C . THR A 1 85 ? 8.969 10.121 -20.309 1.00 92.69 85 THR A C 1
ATOM 695 O O . THR A 1 85 ? 8.440 10.237 -21.416 1.00 92.69 85 THR A O 1
ATOM 698 N N . THR A 1 86 ? 9.613 9.022 -19.928 1.00 94.00 86 THR A N 1
ATOM 699 C CA . THR A 1 86 ? 9.829 7.825 -20.745 1.00 94.00 86 THR A CA 1
ATOM 700 C C . THR A 1 86 ? 8.818 6.743 -20.398 1.00 94.00 86 THR A C 1
ATOM 702 O O . THR A 1 86 ? 8.240 6.748 -19.310 1.00 94.00 86 THR A O 1
ATOM 705 N N . ASP A 1 87 ? 8.561 5.822 -21.322 1.00 95.00 87 ASP A N 1
ATOM 706 C CA . ASP A 1 87 ? 7.570 4.771 -21.085 1.00 95.00 87 ASP A CA 1
ATOM 707 C C . ASP A 1 87 ? 8.074 3.765 -20.043 1.00 95.00 87 ASP A C 1
ATOM 709 O O . ASP A 1 87 ? 7.315 3.349 -19.174 1.00 95.00 87 ASP A O 1
ATOM 713 N N . GLU A 1 88 ? 9.375 3.476 -20.035 1.00 94.62 88 GLU A N 1
ATOM 714 C CA . GLU A 1 88 ? 10.037 2.642 -19.035 1.00 94.62 88 GLU A CA 1
ATOM 715 C C . GLU A 1 88 ? 10.010 3.280 -17.639 1.00 94.62 88 GLU A C 1
ATOM 717 O O . GLU A 1 88 ? 9.744 2.592 -16.650 1.00 94.62 88 GLU A O 1
ATOM 722 N N . GLY A 1 89 ? 10.226 4.597 -17.537 1.00 95.94 89 GLY A N 1
ATOM 723 C CA . GLY A 1 89 ? 10.095 5.330 -16.277 1.00 95.94 89 GLY A CA 1
ATOM 724 C C . GLY A 1 89 ? 8.656 5.322 -15.748 1.00 95.94 89 GLY A C 1
ATOM 725 O O . GLY A 1 89 ? 8.433 5.036 -14.570 1.00 95.94 89 GLY A O 1
ATOM 726 N N . LYS A 1 90 ? 7.663 5.563 -16.619 1.00 96.94 90 LYS A N 1
ATOM 727 C CA . LYS A 1 90 ? 6.232 5.472 -16.267 1.00 96.94 90 LYS A CA 1
ATOM 728 C C . LYS A 1 90 ? 5.854 4.071 -15.806 1.00 96.94 90 LYS A C 1
ATOM 730 O O . LYS A 1 90 ? 5.167 3.947 -14.798 1.00 96.94 90 LYS A O 1
ATOM 735 N N . GLN A 1 91 ? 6.314 3.043 -16.518 1.00 96.81 91 GLN A N 1
ATOM 736 C CA . GLN A 1 91 ? 6.054 1.650 -16.170 1.00 96.81 91 GLN A CA 1
ATOM 737 C C . GLN A 1 91 ? 6.670 1.306 -14.811 1.00 96.81 91 GLN A C 1
ATOM 739 O O . GLN A 1 91 ? 5.972 0.795 -13.944 1.00 96.81 91 GLN A O 1
ATOM 744 N N . THR A 1 92 ? 7.929 1.691 -14.577 1.00 96.94 92 THR A N 1
ATOM 745 C CA . THR A 1 92 ? 8.614 1.482 -13.288 1.00 96.94 92 THR A CA 1
ATOM 746 C C . THR A 1 92 ? 7.837 2.112 -12.128 1.00 96.94 92 THR A C 1
ATOM 748 O O . THR A 1 92 ? 7.654 1.485 -11.085 1.00 96.94 92 THR A O 1
ATOM 751 N N . LEU A 1 93 ? 7.349 3.346 -12.305 1.00 97.12 93 LEU A N 1
ATOM 752 C CA . LEU A 1 93 ? 6.538 4.028 -11.298 1.00 97.12 93 LEU A CA 1
ATOM 753 C C . LEU A 1 93 ? 5.181 3.338 -11.093 1.00 97.12 93 LEU A C 1
ATOM 755 O O . LEU A 1 93 ? 4.767 3.133 -9.954 1.00 97.12 93 LEU A O 1
ATOM 759 N N . ALA A 1 94 ? 4.492 2.975 -12.175 1.00 95.56 94 ALA A N 1
ATOM 760 C CA . ALA A 1 94 ? 3.192 2.314 -12.115 1.00 95.56 94 ALA A CA 1
ATOM 761 C C . ALA A 1 94 ? 3.275 0.948 -11.416 1.00 95.56 94 ALA A C 1
ATOM 763 O O . ALA A 1 94 ? 2.459 0.669 -10.538 1.00 95.56 94 ALA A O 1
ATOM 764 N N . ASP A 1 95 ? 4.287 0.142 -11.742 1.00 96.00 95 ASP A N 1
ATOM 765 C CA . ASP A 1 95 ? 4.519 -1.171 -11.132 1.00 96.00 95 ASP A CA 1
ATOM 766 C C . ASP A 1 95 ? 4.815 -1.049 -9.637 1.00 96.00 95 ASP A C 1
ATOM 768 O O . ASP A 1 95 ? 4.269 -1.807 -8.826 1.00 96.00 95 ASP A O 1
ATOM 772 N N . PHE A 1 96 ? 5.635 -0.062 -9.257 1.00 96.19 96 PHE A N 1
ATOM 773 C CA . PHE A 1 96 ? 5.893 0.240 -7.854 1.00 96.19 96 PHE A CA 1
ATOM 774 C C . PHE A 1 96 ? 4.608 0.642 -7.126 1.00 96.19 96 PHE A C 1
ATOM 776 O O . PHE A 1 96 ? 4.321 0.081 -6.070 1.00 96.19 96 PHE A O 1
ATOM 783 N N . LEU A 1 97 ? 3.825 1.578 -7.673 1.00 95.56 97 LEU A N 1
ATOM 784 C CA . LEU A 1 97 ? 2.589 2.054 -7.048 1.00 95.56 97 LEU A CA 1
ATOM 785 C C . LEU A 1 97 ? 1.550 0.932 -6.916 1.00 95.56 97 LEU A C 1
ATOM 787 O O . LEU A 1 97 ? 0.966 0.766 -5.851 1.00 95.56 97 LEU A O 1
ATOM 791 N N . ALA A 1 98 ? 1.341 0.121 -7.952 1.00 92.50 98 ALA A N 1
ATOM 792 C CA . ALA A 1 98 ? 0.393 -0.989 -7.888 1.00 92.50 98 ALA A CA 1
ATOM 793 C C . ALA A 1 98 ? 0.813 -2.020 -6.827 1.00 92.50 98 ALA A C 1
ATOM 795 O O . ALA A 1 98 ? 0.067 -2.303 -5.890 1.00 92.50 98 ALA A O 1
ATOM 796 N N . THR A 1 99 ? 2.053 -2.511 -6.915 1.00 93.19 99 THR A N 1
ATOM 797 C CA . THR A 1 99 ? 2.567 -3.548 -6.007 1.00 93.19 99 THR A CA 1
ATOM 798 C C . THR A 1 99 ? 2.632 -3.059 -4.560 1.00 93.19 99 THR A C 1
ATOM 800 O O . THR A 1 99 ? 2.373 -3.809 -3.618 1.00 93.19 99 THR A O 1
ATOM 803 N N . THR A 1 100 ? 3.009 -1.798 -4.356 1.00 95.56 100 THR A N 1
ATOM 804 C CA . THR A 1 100 ? 3.208 -1.247 -3.015 1.00 95.56 100 THR A CA 1
ATOM 805 C C . THR A 1 100 ? 1.884 -0.859 -2.364 1.00 95.56 100 THR A C 1
ATOM 807 O O . THR A 1 100 ? 1.743 -1.077 -1.165 1.00 95.56 100 THR A O 1
ATOM 810 N N . ALA A 1 101 ? 0.882 -0.389 -3.116 1.00 94.94 101 ALA A N 1
ATOM 811 C CA . ALA A 1 101 ? -0.457 -0.150 -2.572 1.00 94.94 101 ALA A CA 1
ATOM 812 C C . ALA A 1 101 ? -1.066 -1.439 -1.995 1.00 94.94 101 ALA A C 1
ATOM 814 O O . ALA A 1 101 ? -1.585 -1.429 -0.875 1.00 94.94 101 ALA A O 1
ATOM 815 N N . ASP A 1 102 ? -0.920 -2.566 -2.698 1.00 92.00 102 ASP A N 1
ATOM 816 C CA . ASP A 1 102 ? -1.362 -3.876 -2.208 1.00 92.00 102 ASP A CA 1
ATOM 817 C C . ASP A 1 102 ? -0.600 -4.304 -0.946 1.00 92.00 102 ASP A C 1
ATOM 819 O O . ASP A 1 102 ? -1.212 -4.725 0.040 1.00 92.00 102 ASP A O 1
ATOM 823 N N . LYS A 1 103 ? 0.732 -4.140 -0.931 1.00 95.31 103 LYS A N 1
ATOM 824 C CA . LYS A 1 103 ? 1.566 -4.438 0.248 1.00 95.31 103 LYS A CA 1
ATOM 825 C C . LYS A 1 103 ? 1.175 -3.600 1.462 1.00 95.31 103 LYS A C 1
ATOM 827 O O . LYS A 1 103 ? 1.014 -4.160 2.542 1.00 95.31 103 LYS A O 1
ATOM 832 N N . ILE A 1 104 ? 0.996 -2.289 1.289 1.00 96.31 104 ILE A N 1
ATOM 833 C CA . ILE A 1 104 ? 0.557 -1.375 2.353 1.00 96.31 104 ILE A CA 1
ATOM 834 C C . ILE A 1 104 ? -0.814 -1.814 2.859 1.00 96.31 104 ILE A C 1
ATOM 836 O O . ILE A 1 104 ? -0.999 -1.977 4.060 1.00 96.31 104 ILE A O 1
ATOM 840 N N . THR A 1 105 ? -1.758 -2.076 1.954 1.00 95.06 105 THR A N 1
ATOM 841 C CA . THR A 1 105 ? -3.113 -2.501 2.322 1.00 95.06 105 THR A CA 1
ATOM 842 C C . THR A 1 105 ? -3.095 -3.764 3.174 1.00 95.06 105 THR A C 1
ATOM 844 O O . THR A 1 105 ? -3.714 -3.793 4.236 1.00 95.06 105 THR A O 1
ATOM 847 N N . ASN A 1 106 ? -2.357 -4.792 2.751 1.00 94.81 106 ASN A N 1
ATOM 848 C CA . ASN A 1 106 ? -2.266 -6.049 3.490 1.00 94.81 106 ASN A CA 1
ATOM 849 C C . ASN A 1 106 ? -1.555 -5.858 4.838 1.00 94.81 106 ASN A C 1
ATOM 851 O O . ASN A 1 106 ? -2.102 -6.238 5.870 1.00 94.81 106 ASN A O 1
ATOM 855 N N . HIS A 1 107 ? -0.401 -5.187 4.849 1.00 96.50 107 HIS A N 1
ATOM 856 C CA . HIS A 1 107 ? 0.369 -4.913 6.064 1.00 96.50 107 HIS A CA 1
ATOM 857 C C . HIS A 1 107 ? -0.460 -4.176 7.128 1.00 96.50 107 HIS A C 1
ATOM 859 O O . HIS A 1 107 ? -0.473 -4.547 8.302 1.00 96.50 107 HIS A O 1
ATOM 865 N N . TYR A 1 108 ? -1.189 -3.138 6.722 1.00 97.31 108 TYR A N 1
ATOM 866 C CA . TYR A 1 108 ? -1.996 -2.337 7.636 1.00 97.31 108 TYR A CA 1
ATOM 867 C C . TYR A 1 108 ? -3.299 -3.028 8.049 1.00 97.31 108 TYR A C 1
ATOM 869 O O . TYR A 1 108 ? -3.742 -2.851 9.183 1.00 97.31 108 TYR A O 1
ATOM 877 N N . THR A 1 109 ? -3.864 -3.884 7.194 1.00 95.81 109 THR A N 1
ATOM 878 C CA . THR A 1 109 ? -4.975 -4.767 7.582 1.00 95.81 109 THR A CA 1
ATOM 879 C C . THR A 1 109 ? -4.527 -5.759 8.658 1.00 95.81 109 THR A C 1
ATOM 881 O O . THR A 1 109 ? -5.197 -5.905 9.676 1.00 95.81 109 THR A O 1
ATOM 884 N N . GLU A 1 110 ? -3.357 -6.384 8.506 1.00 96.06 110 GLU A N 1
ATOM 885 C CA . GLU A 1 110 ? -2.793 -7.274 9.530 1.00 96.06 110 GLU A CA 1
ATOM 886 C C . GLU A 1 110 ? -2.488 -6.541 10.841 1.00 96.06 110 GLU A C 1
ATOM 888 O O . GLU A 1 110 ? -2.776 -7.060 11.921 1.00 96.06 110 GLU A O 1
ATOM 893 N N . LYS A 1 111 ? -1.935 -5.321 10.769 1.00 96.25 111 LYS A N 1
ATOM 894 C CA . LYS A 1 111 ? -1.749 -4.469 11.954 1.00 96.25 111 LYS A CA 1
ATOM 895 C C . LYS A 1 111 ? -3.074 -4.171 12.655 1.00 96.25 111 LYS A C 1
ATOM 897 O O . LYS A 1 111 ? -3.110 -4.213 13.880 1.00 96.25 111 LYS A O 1
ATOM 902 N N . ALA A 1 112 ? -4.150 -3.920 11.909 1.00 97.19 112 ALA A N 1
ATOM 903 C CA . ALA A 1 112 ? -5.474 -3.677 12.478 1.00 97.19 112 ALA A CA 1
ATOM 904 C C . ALA A 1 112 ? -6.020 -4.898 13.223 1.00 97.19 112 ALA A C 1
ATOM 906 O O . ALA A 1 112 ? -6.541 -4.760 14.324 1.00 97.19 112 ALA A O 1
ATOM 907 N N . LEU A 1 113 ? -5.866 -6.097 12.652 1.00 94.81 113 LEU A N 1
ATOM 908 C CA . LEU A 1 113 ? -6.341 -7.338 13.270 1.00 94.81 113 LEU A CA 1
ATOM 909 C C . LEU A 1 113 ? -5.650 -7.630 14.609 1.00 94.81 113 LEU A C 1
ATOM 911 O O . LEU A 1 113 ? -6.266 -8.196 15.505 1.00 94.81 113 LEU A O 1
ATOM 915 N N . LYS A 1 114 ? -4.393 -7.202 14.777 1.00 96.25 114 LYS A N 1
ATOM 916 C CA . LYS A 1 114 ? -3.663 -7.308 16.053 1.00 96.25 114 LYS A CA 1
ATOM 917 C C . LYS A 1 114 ? -4.190 -6.366 17.141 1.00 96.25 114 LYS A C 1
ATOM 919 O O . LYS A 1 114 ? -3.817 -6.536 18.295 1.00 96.25 114 LYS A O 1
ATOM 924 N N . LEU A 1 115 ? -5.007 -5.378 16.774 1.00 96.62 115 LEU A N 1
ATOM 925 C CA . LEU A 1 115 ? -5.665 -4.460 17.703 1.00 96.62 115 LEU A CA 1
ATOM 926 C C . LEU A 1 115 ? -7.066 -4.941 18.109 1.00 96.62 115 LEU A C 1
ATOM 928 O O . LEU A 1 115 ? -7.711 -4.249 18.890 1.00 96.62 115 LEU A O 1
ATOM 932 N N . ASP A 1 116 ? -7.565 -6.071 17.587 1.00 95.75 116 ASP A N 1
ATOM 933 C CA . ASP A 1 116 ? -8.826 -6.638 18.075 1.00 95.75 116 ASP A CA 1
ATOM 934 C C . ASP A 1 116 ? -8.666 -7.117 19.522 1.00 95.75 116 ASP A C 1
ATOM 936 O O . ASP A 1 116 ? -7.726 -7.830 19.871 1.00 95.75 116 ASP A O 1
ATOM 940 N N . VAL A 1 117 ? -9.627 -6.724 20.348 1.00 94.81 117 VAL A N 1
ATOM 941 C CA . VAL A 1 117 ? -9.724 -7.043 21.767 1.00 94.81 117 VAL A CA 1
ATOM 942 C C . VAL A 1 117 ? -11.065 -7.730 21.961 1.00 94.81 117 VAL A C 1
ATOM 944 O O . VAL A 1 117 ? -12.118 -7.178 21.617 1.00 94.81 117 VAL A O 1
ATOM 947 N N . LYS A 1 118 ? -11.058 -8.957 22.477 1.00 95.12 118 LYS A N 1
ATOM 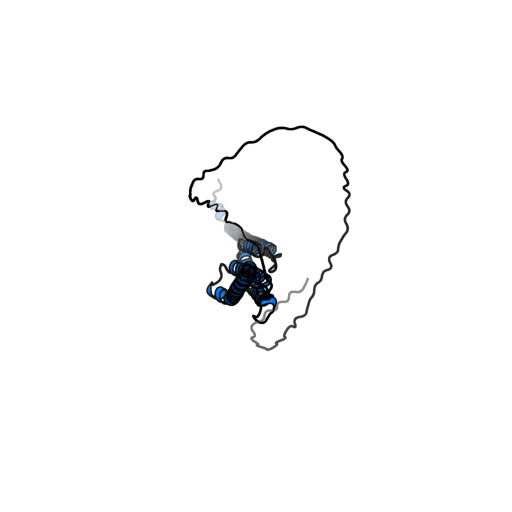948 C CA . LYS A 1 118 ? -12.287 -9.719 22.712 1.00 95.12 118 LYS A CA 1
ATOM 949 C C . LYS A 1 118 ? -13.029 -9.136 23.902 1.00 95.12 118 LYS A C 1
ATOM 951 O O . LYS A 1 118 ? -12.426 -8.621 24.830 1.00 95.12 118 LYS A O 1
ATOM 956 N N . GLU A 1 119 ? -14.345 -9.305 23.918 1.00 93.88 119 GLU A N 1
ATOM 957 C CA . GLU A 1 119 ? -15.178 -8.855 25.042 1.00 93.88 119 GLU A CA 1
A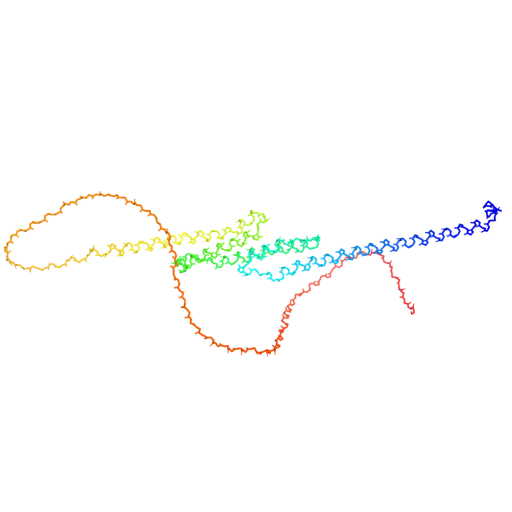TOM 958 C C . GLU A 1 119 ? -14.811 -9.545 26.367 1.00 93.88 119 GLU A C 1
ATOM 960 O O . GLU A 1 119 ? -15.049 -9.006 27.440 1.00 93.88 119 GLU A O 1
ATOM 965 N N . SER A 1 120 ? -14.202 -10.733 26.295 1.00 94.81 120 SER A N 1
ATOM 966 C CA . SER A 1 120 ? -13.677 -11.463 27.451 1.00 94.81 120 SER A CA 1
ATOM 967 C C . SER A 1 120 ? -12.340 -10.933 27.975 1.00 94.81 120 SER A C 1
ATOM 969 O O . SER A 1 120 ? -11.912 -11.348 29.052 1.00 94.81 120 SER A O 1
ATOM 971 N N . ASP A 1 121 ? -11.639 -10.102 27.203 1.00 95.88 121 ASP A N 1
ATOM 972 C CA . ASP A 1 121 ? -10.309 -9.620 27.562 1.00 95.88 121 ASP A CA 1
ATOM 973 C C . ASP A 1 121 ? -10.430 -8.465 28.558 1.00 95.88 121 ASP A C 1
ATOM 975 O O . ASP A 1 121 ? -11.257 -7.570 28.402 1.00 95.88 121 ASP A O 1
ATOM 979 N N . SER A 1 122 ? -9.556 -8.428 29.566 1.00 94.88 122 SER A N 1
ATOM 980 C CA . SER A 1 122 ? -9.557 -7.346 30.563 1.00 94.88 122 SER A CA 1
ATOM 981 C C . SER A 1 122 ? -9.335 -5.962 29.943 1.00 94.88 122 SER A C 1
ATOM 983 O O . SER A 1 122 ? -9.845 -4.969 30.454 1.00 94.88 122 SER A O 1
ATOM 985 N N . GLN A 1 123 ? -8.618 -5.901 28.818 1.00 95.69 123 GLN A N 1
ATOM 986 C CA . GLN A 1 123 ? -8.413 -4.688 28.024 1.00 95.69 123 GLN A CA 1
ATOM 987 C C . GLN A 1 123 ? -9.725 -4.106 27.477 1.00 95.69 123 GLN A C 1
ATOM 989 O O . GLN A 1 123 ? -9.795 -2.908 27.225 1.00 95.69 123 GLN A O 1
ATOM 994 N N . PHE A 1 124 ? -10.777 -4.918 27.323 1.00 97.00 124 PHE A N 1
ATOM 995 C CA . PHE A 1 124 ? -12.090 -4.454 26.870 1.00 97.00 124 PHE A CA 1
ATOM 996 C C . PHE A 1 124 ? -12.838 -3.639 27.936 1.00 97.00 124 PHE A C 1
ATOM 998 O O . PHE A 1 124 ? -13.769 -2.896 27.630 1.00 97.00 124 PHE A O 1
ATOM 1005 N N . GLU A 1 125 ? -12.415 -3.736 29.195 1.00 96.19 125 GLU A N 1
ATOM 1006 C CA . GLU A 1 125 ? -12.916 -2.910 30.297 1.00 96.19 125 GLU A CA 1
ATOM 1007 C C . GLU A 1 125 ? -12.019 -1.687 30.567 1.00 96.19 125 GLU A C 1
ATOM 1009 O O . GLU A 1 125 ? -12.342 -0.860 31.421 1.00 96.19 125 GLU A O 1
ATOM 1014 N N . ASP A 1 126 ? -10.908 -1.537 29.836 1.00 97.31 126 ASP A N 1
ATOM 1015 C CA . ASP A 1 126 ? -10.010 -0.387 29.926 1.00 97.31 126 ASP A CA 1
ATOM 1016 C C . ASP A 1 126 ? -10.328 0.643 28.833 1.00 97.31 126 ASP A C 1
ATOM 1018 O O . ASP A 1 126 ? -9.940 0.517 27.668 1.00 97.31 126 ASP A O 1
ATOM 1022 N N . LYS A 1 127 ? -11.010 1.717 29.243 1.00 97.06 127 LYS A N 1
ATOM 1023 C CA . LYS A 1 127 ? -11.410 2.820 28.363 1.00 97.06 127 LYS A CA 1
ATOM 1024 C C . LYS A 1 127 ? -10.226 3.439 27.611 1.00 97.06 127 LYS A C 1
ATOM 1026 O O . LYS A 1 127 ? -10.347 3.685 26.413 1.00 97.06 127 LYS A O 1
ATOM 1031 N N . GLN A 1 128 ? -9.099 3.680 28.280 1.00 97.38 128 GLN A N 1
ATOM 1032 C CA . GLN A 1 128 ? -7.956 4.357 27.664 1.00 97.38 128 GLN A CA 1
ATOM 1033 C C . GLN A 1 128 ? -7.289 3.463 26.612 1.00 97.38 128 GLN A C 1
ATOM 1035 O O . GLN A 1 128 ? -6.899 3.942 25.539 1.00 97.38 128 GLN A O 1
ATOM 1040 N N . THR A 1 129 ? -7.199 2.159 26.888 1.00 97.31 129 THR A N 1
ATOM 1041 C CA . THR A 1 129 ? -6.724 1.169 25.912 1.00 97.31 129 THR A CA 1
ATOM 1042 C C . THR A 1 129 ? -7.612 1.167 24.663 1.00 97.31 129 THR A C 1
ATOM 1044 O O . THR A 1 129 ? -7.095 1.233 23.545 1.00 97.31 129 THR A O 1
ATOM 1047 N N . LEU A 1 130 ? -8.939 1.186 24.827 1.00 98.31 130 LEU A N 1
ATOM 1048 C CA . LEU A 1 130 ? -9.878 1.230 23.700 1.00 98.31 130 LEU A CA 1
ATOM 1049 C C . LEU A 1 130 ? -9.803 2.538 22.896 1.00 98.31 130 LEU A C 1
ATOM 1051 O O . LEU A 1 130 ? -9.797 2.492 21.667 1.00 98.31 130 LEU A O 1
ATOM 1055 N N . GLU A 1 131 ? -9.702 3.700 23.546 1.00 98.19 131 GLU A N 1
ATOM 1056 C CA . GLU A 1 131 ? -9.544 5.000 22.867 1.00 98.19 131 GLU A CA 1
ATOM 1057 C C . GLU A 1 131 ? -8.240 5.071 22.053 1.00 98.19 131 GLU A C 1
ATOM 1059 O O . GLU A 1 131 ? -8.219 5.553 20.911 1.00 98.19 131 GLU A O 1
ATOM 1064 N N . THR A 1 132 ? -7.157 4.515 22.600 1.00 98.19 132 THR A N 1
ATOM 1065 C CA . THR A 1 132 ? -5.864 4.406 21.909 1.00 98.19 132 THR A CA 1
ATOM 1066 C C . THR A 1 132 ? -5.955 3.462 20.704 1.00 98.19 132 THR A C 1
ATOM 1068 O O . THR A 1 132 ? -5.449 3.778 19.620 1.00 98.19 132 THR A O 1
ATOM 1071 N N . ALA A 1 133 ? -6.645 2.325 20.853 1.00 98.19 133 ALA A N 1
ATOM 1072 C CA . ALA A 1 133 ? -6.887 1.385 19.762 1.00 98.19 133 ALA A CA 1
ATOM 1073 C C . ALA A 1 133 ? -7.743 2.009 18.647 1.00 98.19 133 ALA A C 1
ATOM 1075 O O . ALA A 1 133 ? -7.388 1.886 17.476 1.00 98.19 133 ALA A O 1
ATOM 1076 N N . ILE A 1 134 ? -8.809 2.746 18.987 1.00 98.62 134 ILE A N 1
ATOM 1077 C CA . ILE A 1 134 ? -9.641 3.487 18.021 1.00 98.62 134 ILE A CA 1
ATOM 1078 C C . ILE A 1 134 ? -8.788 4.471 17.217 1.00 98.62 134 ILE A C 1
ATOM 1080 O O . ILE A 1 134 ? -8.847 4.458 15.988 1.00 98.62 134 ILE A O 1
ATOM 1084 N N . THR A 1 135 ? -7.966 5.280 17.890 1.00 98.38 135 THR A N 1
ATOM 1085 C CA . THR A 1 135 ? -7.085 6.262 17.233 1.00 98.38 135 THR A CA 1
ATOM 1086 C C . THR A 1 135 ? -6.115 5.574 16.268 1.00 98.38 135 THR A C 1
ATOM 1088 O O . THR A 1 135 ? -5.921 6.014 15.133 1.00 98.38 135 THR A O 1
ATOM 1091 N N . SER A 1 136 ? -5.550 4.439 16.685 1.00 97.94 136 SER A N 1
ATOM 1092 C CA . SER A 1 136 ? -4.648 3.639 15.853 1.00 97.94 136 SER A CA 1
ATOM 1093 C C . SER A 1 136 ? -5.366 3.070 14.626 1.00 97.94 136 SER A C 1
ATOM 1095 O O . SER A 1 136 ? -4.894 3.241 13.504 1.00 97.94 136 SER A O 1
ATOM 1097 N N . LEU A 1 137 ? -6.541 2.458 14.806 1.00 98.56 137 LEU A N 1
ATOM 1098 C CA . LEU A 1 137 ? -7.365 1.920 13.719 1.00 98.56 137 LEU A CA 1
ATOM 1099 C C . LEU A 1 137 ? -7.815 3.015 12.733 1.00 98.56 137 LEU A C 1
ATOM 1101 O O . LEU A 1 137 ? -7.858 2.774 11.527 1.00 98.56 137 LEU A O 1
ATOM 1105 N N . GLN A 1 138 ? -8.103 4.229 13.211 1.00 98.31 138 GLN A N 1
ATOM 1106 C CA . GLN A 1 138 ? -8.420 5.377 12.355 1.00 98.31 138 GLN A CA 1
ATOM 1107 C C . GLN A 1 138 ? -7.226 5.789 11.485 1.00 98.31 138 GLN A C 1
ATOM 1109 O O . GLN A 1 138 ? -7.393 5.958 10.276 1.00 98.31 138 GLN A O 1
ATOM 1114 N N . LYS A 1 139 ? -6.018 5.865 12.060 1.00 97.56 139 LYS A N 1
ATOM 1115 C CA . LYS A 1 139 ? -4.784 6.139 11.303 1.00 97.56 139 LYS A CA 1
ATOM 1116 C C . LYS A 1 139 ? -4.517 5.058 10.249 1.00 97.56 139 LYS A C 1
ATOM 1118 O O . LYS A 1 139 ? -4.162 5.362 9.115 1.00 97.56 139 LYS A O 1
ATOM 1123 N N . ILE A 1 140 ? -4.749 3.790 10.590 1.00 97.81 140 ILE A N 1
ATOM 1124 C CA . ILE A 1 140 ? -4.661 2.663 9.649 1.00 97.81 140 ILE A CA 1
ATOM 1125 C C . ILE A 1 140 ? -5.630 2.848 8.469 1.00 97.81 140 ILE A C 1
ATOM 1127 O O . ILE A 1 140 ? -5.226 2.699 7.314 1.00 97.81 140 ILE A O 1
ATOM 1131 N N . LEU A 1 141 ? -6.898 3.191 8.735 1.00 96.69 141 LEU A N 1
ATOM 1132 C CA . LEU A 1 141 ? -7.885 3.449 7.679 1.00 96.69 141 LEU A CA 1
ATOM 1133 C C . LEU A 1 141 ? -7.456 4.586 6.752 1.00 96.69 141 LEU A C 1
ATOM 1135 O O . LEU A 1 141 ? -7.634 4.486 5.537 1.00 96.69 141 LEU A O 1
ATOM 1139 N N . GLU A 1 142 ? -6.916 5.662 7.316 1.00 96.50 142 GLU A N 1
ATOM 1140 C CA . GLU A 1 142 ? -6.433 6.811 6.556 1.00 96.50 142 GLU A CA 1
ATOM 1141 C C . GLU A 1 142 ? -5.302 6.420 5.597 1.00 96.50 142 GLU A C 1
ATOM 1143 O O . GLU A 1 142 ? -5.345 6.773 4.415 1.00 96.50 142 GLU A O 1
ATOM 1148 N N . ILE A 1 143 ? -4.342 5.620 6.068 1.00 96.75 143 ILE A N 1
ATOM 1149 C CA . ILE A 1 143 ? -3.230 5.123 5.250 1.00 96.75 143 ILE A CA 1
ATOM 1150 C C . ILE A 1 143 ? -3.755 4.256 4.101 1.00 96.75 143 ILE A C 1
ATOM 1152 O O . ILE A 1 143 ? -3.453 4.535 2.939 1.00 96.75 143 ILE A O 1
ATOM 1156 N N . ILE A 1 144 ? -4.595 3.254 4.395 1.00 96.00 144 ILE A N 1
ATOM 1157 C CA . ILE A 1 144 ? -5.143 2.343 3.374 1.00 96.00 144 ILE A CA 1
ATOM 1158 C C . ILE A 1 144 ? -5.928 3.119 2.308 1.00 96.00 144 ILE A C 1
ATOM 1160 O O . ILE A 1 144 ? -5.768 2.866 1.112 1.00 96.00 144 ILE A O 1
ATOM 1164 N N . LYS A 1 145 ? -6.757 4.088 2.713 1.00 94.00 145 LYS A N 1
ATOM 1165 C CA . LYS A 1 145 ? -7.524 4.919 1.772 1.00 94.00 145 LYS A CA 1
ATOM 1166 C C . LYS A 1 145 ? -6.622 5.815 0.926 1.00 94.00 145 LYS A C 1
ATOM 1168 O O . LYS A 1 145 ? -6.844 5.933 -0.278 1.00 94.00 145 LYS A O 1
ATOM 1173 N N . SER A 1 146 ? -5.599 6.419 1.527 1.00 93.44 146 SER A N 1
ATOM 1174 C CA . SER A 1 146 ? -4.689 7.337 0.834 1.00 93.44 146 SER A CA 1
ATOM 1175 C C . SER A 1 146 ? -3.941 6.642 -0.302 1.00 93.44 146 SER A C 1
ATOM 1177 O O . SER A 1 146 ? -3.903 7.151 -1.431 1.00 93.44 146 SER A O 1
ATOM 1179 N N . VAL A 1 147 ? -3.418 5.440 -0.038 1.00 93.50 147 VAL A N 1
ATOM 1180 C CA . VAL A 1 147 ? -2.639 4.690 -1.034 1.00 93.50 147 VAL A CA 1
ATOM 1181 C C . VAL A 1 147 ? -3.491 4.099 -2.153 1.00 93.50 147 VAL A C 1
ATOM 1183 O O . VAL A 1 147 ? -3.004 3.924 -3.265 1.00 93.50 147 VAL A O 1
ATOM 1186 N N . ASN A 1 148 ? -4.785 3.893 -1.894 1.00 91.75 148 ASN A N 1
ATOM 1187 C CA . ASN A 1 148 ? -5.745 3.346 -2.851 1.00 91.75 148 ASN A CA 1
ATOM 1188 C C . ASN A 1 148 ? -6.699 4.384 -3.456 1.00 91.75 148 ASN A C 1
ATOM 1190 O O . ASN A 1 148 ? -7.710 4.017 -4.049 1.00 91.75 148 ASN A O 1
ATOM 1194 N N . SER A 1 149 ? -6.395 5.678 -3.348 1.00 81.06 149 SER A N 1
ATOM 1195 C CA . SER A 1 149 ? -7.281 6.760 -3.815 1.00 81.06 149 SER A CA 1
ATOM 1196 C C . SER A 1 149 ? -7.626 6.730 -5.316 1.00 81.06 149 SER A C 1
ATOM 1198 O O . SER A 1 149 ? -8.534 7.435 -5.747 1.00 81.06 149 SER A O 1
ATOM 1200 N N . THR A 1 150 ? -6.924 5.930 -6.123 1.00 74.69 150 THR A N 1
ATOM 1201 C CA . THR A 1 150 ? -7.207 5.703 -7.555 1.00 74.69 150 THR A CA 1
ATOM 1202 C C . THR A 1 150 ? -7.702 4.293 -7.876 1.00 74.69 150 THR A C 1
ATOM 1204 O O . THR A 1 150 ? -7.995 4.003 -9.035 1.00 74.69 150 THR A O 1
ATOM 1207 N N . SER A 1 151 ? -7.757 3.405 -6.884 1.00 77.00 151 SER A N 1
ATOM 1208 C CA . SER A 1 151 ? -8.182 2.013 -7.034 1.00 77.00 151 SER A CA 1
ATOM 1209 C C . SER A 1 151 ? -9.710 1.909 -7.106 1.00 77.00 151 SER A C 1
ATOM 1211 O O . SER A 1 151 ? -10.440 2.843 -6.773 1.00 77.00 151 SER A O 1
ATOM 1213 N N . LYS A 1 152 ? -10.232 0.751 -7.530 1.00 78.00 152 LYS A N 1
ATOM 1214 C CA . LYS A 1 152 ? -11.682 0.499 -7.510 1.00 78.00 152 LYS A CA 1
ATOM 1215 C C . LYS A 1 152 ? -12.191 0.513 -6.066 1.00 78.00 152 LYS A C 1
ATOM 1217 O O . LYS A 1 152 ? -11.869 -0.387 -5.293 1.00 78.00 152 LYS A O 1
ATOM 1222 N N . GLN A 1 153 ? -13.031 1.498 -5.745 1.00 74.56 153 GLN A N 1
ATOM 1223 C CA . GLN A 1 153 ? -13.527 1.752 -4.388 1.00 74.56 153 GLN A CA 1
ATOM 1224 C C . GLN A 1 153 ? -14.147 0.509 -3.724 1.00 74.56 153 GLN A C 1
ATOM 1226 O O . GLN A 1 153 ? -13.836 0.214 -2.575 1.00 74.56 153 GLN A O 1
ATOM 1231 N N . ALA A 1 154 ? -14.929 -0.280 -4.472 1.00 75.88 154 ALA A N 1
ATOM 1232 C CA . ALA A 1 154 ? -15.625 -1.457 -3.944 1.00 75.88 154 ALA A CA 1
ATOM 1233 C C . ALA A 1 154 ? -14.689 -2.518 -3.327 1.00 75.88 154 ALA A C 1
ATOM 1235 O O . ALA A 1 154 ? -15.019 -3.106 -2.303 1.00 75.88 154 ALA A O 1
ATOM 1236 N N . THR A 1 155 ? -13.507 -2.745 -3.911 1.00 83.06 155 THR A N 1
ATOM 1237 C CA . THR A 1 155 ? -12.531 -3.721 -3.388 1.00 83.06 155 THR A CA 1
ATOM 1238 C C . THR A 1 155 ? -11.878 -3.234 -2.095 1.00 83.06 155 THR A C 1
ATOM 1240 O O . THR A 1 155 ? -11.526 -4.031 -1.227 1.00 83.06 155 THR A O 1
ATOM 1243 N N . ILE A 1 156 ? -11.714 -1.919 -1.954 1.00 90.25 156 ILE A N 1
ATOM 1244 C CA . ILE A 1 156 ? -11.125 -1.312 -0.760 1.00 90.25 156 ILE A CA 1
ATOM 1245 C C . ILE A 1 156 ? -12.132 -1.291 0.381 1.00 90.25 156 ILE A C 1
ATOM 1247 O O . ILE A 1 156 ? -11.763 -1.640 1.498 1.00 90.25 156 ILE A O 1
ATOM 1251 N N . ASP A 1 157 ? -13.393 -0.958 0.096 1.00 90.31 157 ASP A N 1
ATOM 1252 C CA . ASP A 1 157 ? -14.472 -0.939 1.087 1.00 90.31 157 ASP A CA 1
ATOM 1253 C 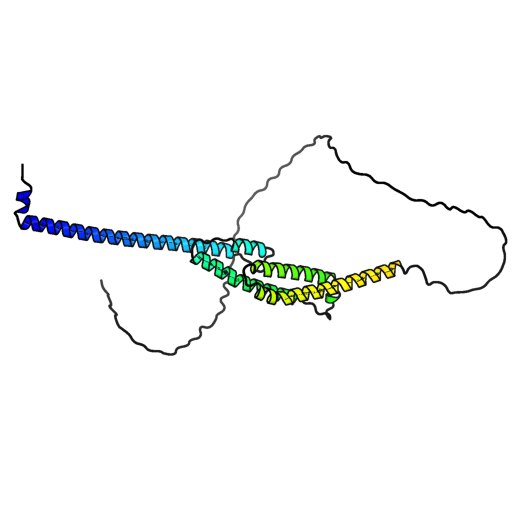C . ASP A 1 157 ? -14.636 -2.301 1.778 1.00 90.31 157 ASP A C 1
ATOM 1255 O O . ASP A 1 157 ? -14.755 -2.362 3.000 1.00 90.31 157 ASP A O 1
ATOM 1259 N N . GLU A 1 158 ? -14.559 -3.401 1.021 1.00 91.06 158 GLU A N 1
ATOM 1260 C CA . GLU A 1 158 ? -14.600 -4.757 1.580 1.00 91.06 158 GLU A CA 1
ATOM 1261 C C . GLU A 1 158 ? -13.411 -5.036 2.512 1.00 91.06 158 GLU A C 1
ATOM 1263 O O . GLU A 1 158 ? -13.598 -5.538 3.621 1.00 91.06 158 GLU A O 1
ATOM 1268 N N . LYS A 1 159 ? -12.191 -4.659 2.106 1.00 89.12 159 LYS A N 1
ATOM 1269 C CA . LYS A 1 159 ? -10.969 -4.870 2.902 1.00 89.12 159 LYS A CA 1
ATOM 1270 C C . LYS A 1 159 ? -10.947 -4.051 4.195 1.00 89.12 159 LYS A C 1
ATOM 1272 O O . LYS A 1 159 ? -10.418 -4.523 5.198 1.00 89.12 159 LYS A O 1
ATOM 1277 N N . ILE A 1 160 ? -11.510 -2.841 4.193 1.00 94.69 160 ILE A N 1
ATOM 1278 C CA . ILE A 1 160 ? -11.521 -1.968 5.378 1.00 94.69 160 ILE A CA 1
ATOM 1279 C C . ILE A 1 160 ? -12.732 -2.185 6.293 1.00 94.69 160 ILE A C 1
ATOM 1281 O O . ILE A 1 160 ? -12.733 -1.686 7.420 1.00 94.69 160 ILE A O 1
ATOM 1285 N N . LYS A 1 161 ? -13.751 -2.926 5.846 1.00 95.44 161 LYS A N 1
ATOM 1286 C CA . LYS A 1 161 ? -14.966 -3.196 6.624 1.00 95.44 161 LYS A CA 1
ATOM 1287 C C . LYS A 1 161 ? -14.683 -3.816 8.005 1.00 95.44 161 LYS A C 1
ATOM 1289 O O . LYS A 1 161 ? -15.199 -3.272 8.980 1.00 95.44 161 LYS A O 1
ATOM 1294 N N . PRO A 1 162 ? -13.823 -4.845 8.156 1.00 96.12 162 PRO A N 1
ATOM 1295 C CA . PRO A 1 162 ? -13.504 -5.392 9.479 1.00 96.12 162 PRO A CA 1
ATOM 1296 C C . PRO A 1 162 ? -12.891 -4.347 10.426 1.00 96.12 162 PRO A C 1
ATOM 1298 O O . PRO A 1 162 ? -13.188 -4.322 11.615 1.00 96.12 162 PRO A O 1
ATOM 1301 N N . ILE A 1 163 ? -12.080 -3.427 9.894 1.00 98.06 163 ILE A N 1
ATOM 1302 C CA . ILE A 1 163 ? -11.450 -2.346 10.668 1.00 98.06 163 ILE A CA 1
ATOM 1303 C C . ILE A 1 163 ? -12.514 -1.353 11.164 1.00 98.06 163 ILE A C 1
ATOM 1305 O O . ILE A 1 163 ? -12.478 -0.919 12.314 1.00 98.06 163 ILE A O 1
ATOM 1309 N N . GLN A 1 164 ? -13.496 -1.017 10.321 1.00 97.81 164 GLN A N 1
ATOM 1310 C CA . GLN A 1 164 ? -14.625 -0.156 10.697 1.00 97.81 164 GLN A CA 1
ATOM 1311 C C . GLN A 1 164 ? -15.522 -0.801 11.763 1.00 97.81 164 GLN A C 1
ATOM 1313 O O . GLN A 1 164 ? -15.998 -0.115 12.672 1.00 97.81 164 GLN A O 1
ATOM 1318 N N . GLU A 1 165 ? -15.743 -2.112 11.668 1.00 97.81 165 GLU A N 1
ATOM 1319 C CA . GLU A 1 165 ? -16.494 -2.880 12.663 1.00 97.81 165 GLU A CA 1
ATOM 1320 C C . GLU A 1 165 ? -15.774 -2.894 14.019 1.00 97.81 165 GLU A C 1
ATOM 1322 O O . GLU A 1 165 ? -16.417 -2.639 15.039 1.00 97.81 165 GLU A O 1
ATOM 1327 N N . LEU A 1 166 ? -14.445 -3.074 14.039 1.00 98.06 166 LEU A N 1
ATOM 1328 C CA . LEU A 1 166 ? -13.632 -2.969 15.259 1.00 98.06 166 LEU A CA 1
ATOM 1329 C C . LEU A 1 166 ? -13.721 -1.581 15.899 1.00 98.06 166 LEU A C 1
ATOM 1331 O O . LEU A 1 166 ? -13.988 -1.475 17.096 1.00 98.06 166 LEU A O 1
ATOM 1335 N N . ILE A 1 167 ? -13.580 -0.514 15.104 1.00 98.44 167 ILE A N 1
ATOM 1336 C CA . ILE A 1 167 ? -13.752 0.864 15.593 1.00 98.44 167 ILE A CA 1
ATOM 1337 C C . ILE A 1 167 ? -15.137 1.032 16.225 1.00 98.44 167 ILE A C 1
ATOM 1339 O O . ILE A 1 167 ? -15.249 1.539 17.339 1.00 98.44 167 ILE A O 1
ATOM 1343 N N . SER A 1 168 ? -16.188 0.564 15.549 1.00 98.38 168 SER A N 1
ATOM 1344 C CA . SER A 1 168 ? -17.567 0.679 16.033 1.00 98.38 168 SER A CA 1
ATOM 1345 C C . SER A 1 168 ? -17.794 -0.100 17.333 1.00 98.38 168 SER A C 1
ATOM 1347 O O . SER A 1 168 ? -18.471 0.388 18.239 1.00 98.38 168 SER A O 1
ATOM 1349 N N . LYS A 1 169 ? -17.229 -1.310 17.442 1.00 98.06 169 LYS A N 1
ATOM 1350 C CA . LYS A 1 169 ? -17.265 -2.147 18.650 1.00 98.06 169 LYS A CA 1
ATOM 1351 C C . LYS A 1 169 ? -16.610 -1.425 19.830 1.00 98.06 169 LYS A C 1
ATOM 1353 O O . LYS A 1 169 ? -17.227 -1.306 20.886 1.00 98.06 169 LYS A O 1
ATOM 1358 N N . PHE A 1 170 ? -15.406 -0.887 19.639 1.00 98.50 170 PHE A N 1
ATOM 1359 C CA . PHE A 1 170 ? -14.681 -0.175 20.693 1.00 98.50 170 PHE A CA 1
ATOM 1360 C C . PHE A 1 170 ? -15.354 1.140 21.084 1.00 98.50 170 PHE A C 1
ATOM 1362 O O . PHE A 1 170 ? -15.465 1.427 22.271 1.00 98.50 170 PHE A O 1
ATOM 1369 N N . GLN A 1 171 ? -15.876 1.910 20.125 1.00 98.50 171 GLN A N 1
ATOM 1370 C CA . GLN A 1 171 ? -16.603 3.152 20.411 1.00 98.50 171 GLN A CA 1
ATOM 1371 C C . GLN A 1 171 ? -17.835 2.909 21.291 1.00 98.50 171 GLN A C 1
ATOM 1373 O O . GLN A 1 171 ? -18.048 3.633 22.263 1.00 98.50 171 GLN A O 1
ATOM 1378 N N . LYS A 1 172 ? -18.614 1.859 20.998 1.00 98.06 172 LYS A N 1
ATOM 1379 C CA . LYS A 1 172 ? -19.765 1.468 21.829 1.00 98.06 172 LYS A CA 1
ATOM 1380 C C . LYS A 1 172 ? -19.341 1.124 23.256 1.00 98.06 172 LYS A C 1
ATOM 1382 O O . LYS A 1 172 ? -19.993 1.552 24.204 1.00 98.06 172 LYS A O 1
ATOM 1387 N N . GLN A 1 173 ? -18.246 0.386 23.415 1.00 98.25 173 GLN A N 1
ATOM 1388 C CA . GLN A 1 173 ? -17.748 0.011 24.736 1.00 98.25 173 GLN A CA 1
ATOM 1389 C C . GLN A 1 173 ? -17.213 1.221 25.518 1.00 98.25 173 GLN A C 1
ATOM 1391 O O . GLN A 1 173 ? -17.528 1.377 26.696 1.00 98.25 173 GLN A O 1
ATOM 1396 N N . VAL A 1 174 ? -16.492 2.138 24.866 1.00 98.12 174 VAL A N 1
ATOM 1397 C CA . VAL A 1 174 ? -16.056 3.412 25.471 1.00 98.12 174 VAL A CA 1
ATOM 1398 C C . VAL A 1 174 ? -17.252 4.231 25.971 1.00 98.12 174 VAL A C 1
ATOM 1400 O O . VAL A 1 174 ? -17.200 4.806 27.063 1.00 98.12 174 VAL A O 1
ATOM 1403 N N . GLU A 1 175 ? -18.356 4.255 25.220 1.00 97.81 175 GLU A N 1
ATOM 1404 C CA . GLU A 1 175 ? -19.592 4.925 25.636 1.00 97.81 175 GLU A CA 1
ATOM 1405 C C . GLU A 1 175 ? -20.207 4.273 26.890 1.00 97.81 175 GLU A C 1
ATOM 1407 O O . GLU A 1 175 ? -20.595 4.976 27.829 1.00 97.81 175 GLU A O 1
ATOM 1412 N N . VAL A 1 176 ? -20.255 2.936 26.945 1.00 96.75 176 VAL A N 1
ATOM 1413 C CA . VAL A 1 176 ? -20.736 2.176 28.114 1.00 96.75 176 VAL A CA 1
ATOM 1414 C C . VAL A 1 176 ? -19.878 2.461 29.350 1.00 96.75 176 VAL A C 1
ATOM 1416 O O . VAL A 1 176 ? -20.420 2.779 30.414 1.00 96.75 176 VAL A O 1
ATOM 1419 N N . LEU A 1 177 ? -18.550 2.403 29.214 1.00 96.31 177 LEU A N 1
ATOM 1420 C CA . LEU A 1 177 ? -17.611 2.665 30.309 1.00 96.31 177 LEU A CA 1
ATOM 1421 C C . LEU A 1 177 ? -17.734 4.105 30.827 1.00 96.31 177 LEU A C 1
ATOM 1423 O O . LEU A 1 177 ? -17.771 4.321 32.038 1.00 96.31 177 LEU A O 1
ATOM 1427 N N . THR A 1 178 ? -17.904 5.078 29.928 1.00 94.31 178 THR A N 1
ATOM 1428 C CA . THR A 1 178 ? -18.096 6.492 30.292 1.00 94.31 178 THR A CA 1
ATOM 1429 C C . THR A 1 178 ? -19.396 6.711 31.076 1.00 94.31 178 THR A C 1
ATOM 1431 O O . THR A 1 178 ? -19.407 7.426 32.077 1.00 94.31 178 THR A O 1
ATOM 1434 N N . LYS A 1 179 ? -20.495 6.054 30.683 1.00 94.81 179 LYS A N 1
ATOM 1435 C CA . LYS A 1 179 ? -21.774 6.118 31.417 1.00 94.81 179 LYS A CA 1
ATOM 1436 C C . LYS A 1 179 ? -21.672 5.502 32.818 1.00 94.81 179 LYS A C 1
ATOM 1438 O O . LYS A 1 179 ? -22.213 6.056 33.775 1.00 94.81 179 LYS A O 1
ATOM 1443 N N . LYS A 1 180 ? -20.965 4.374 32.949 1.00 91.19 180 LYS A N 1
ATOM 1444 C CA . LYS A 1 180 ? -20.729 3.687 34.232 1.00 91.19 180 LYS A CA 1
ATOM 1445 C C . LYS A 1 180 ? -19.889 4.534 35.192 1.00 91.19 180 LYS A C 1
ATOM 1447 O O . LYS A 1 180 ? -20.153 4.530 36.393 1.00 91.19 180 LYS A O 1
ATOM 1452 N N . GLU A 1 181 ? -18.901 5.261 34.675 1.00 85.50 181 GLU A N 1
ATOM 1453 C CA . GLU A 1 181 ? -18.089 6.209 35.447 1.00 85.50 181 GLU A CA 1
ATOM 1454 C C . GLU A 1 181 ? -18.929 7.386 35.969 1.00 85.50 181 GLU A C 1
ATOM 1456 O O . GLU A 1 181 ? -18.897 7.668 37.168 1.00 85.50 181 GLU A O 1
ATOM 1461 N N . GLY A 1 182 ? -19.759 7.998 35.113 1.00 77.88 182 GLY A N 1
ATOM 1462 C CA . GLY A 1 182 ? -20.664 9.089 35.501 1.00 77.88 182 GLY A CA 1
ATOM 1463 C C . GLY A 1 182 ? -21.620 8.702 36.635 1.00 77.88 182 GLY A C 1
ATOM 1464 O O . GLY A 1 182 ? -21.645 9.354 37.675 1.00 77.88 182 GLY A O 1
ATOM 1465 N N . GLN A 1 183 ? -22.300 7.556 36.515 1.00 74.75 183 GLN A N 1
ATOM 1466 C CA . GLN A 1 183 ? -23.205 7.059 37.564 1.00 74.75 183 GLN A CA 1
ATOM 1467 C C . GLN A 1 183 ? -22.500 6.772 38.899 1.00 74.75 183 GLN A C 1
ATOM 1469 O O . GLN A 1 183 ? -23.107 6.879 39.969 1.00 74.75 183 GLN A O 1
ATOM 1474 N N . ARG A 1 184 ? -21.222 6.377 38.863 1.00 72.31 184 ARG A N 1
ATOM 1475 C CA . ARG A 1 184 ? -20.434 6.115 40.074 1.00 72.31 184 ARG A CA 1
ATOM 1476 C C . ARG A 1 184 ? -20.075 7.412 40.801 1.00 72.31 184 ARG A C 1
ATOM 1478 O O . ARG A 1 184 ? -20.028 7.409 42.030 1.00 72.31 184 ARG A O 1
ATOM 1485 N N . ASN A 1 185 ? -19.869 8.494 40.054 1.00 71.06 185 ASN A N 1
ATOM 1486 C CA . ASN A 1 185 ? -19.583 9.820 40.593 1.00 71.06 185 ASN A CA 1
ATOM 1487 C C . ASN A 1 185 ? -20.855 10.473 41.160 1.00 71.06 185 ASN A C 1
ATOM 1489 O O . ASN A 1 185 ? -20.837 10.906 42.312 1.00 71.06 185 ASN A O 1
ATOM 1493 N N . ASP A 1 186 ? -21.983 10.394 40.447 1.00 64.88 186 ASP A N 1
ATOM 1494 C CA . ASP A 1 186 ? -23.274 10.940 40.902 1.00 64.88 186 ASP A CA 1
ATOM 1495 C C . ASP A 1 186 ? -23.769 10.270 42.198 1.00 64.88 186 ASP A C 1
ATOM 1497 O O . ASP A 1 186 ? -24.273 10.926 43.116 1.00 64.88 186 ASP A O 1
ATOM 1501 N N . LYS A 1 187 ? -23.576 8.947 42.325 1.00 59.16 187 LYS A N 1
ATOM 1502 C CA . LYS A 1 187 ? -23.923 8.185 43.538 1.00 59.16 187 LYS A CA 1
ATOM 1503 C C . LYS A 1 187 ? -23.019 8.519 44.731 1.00 59.16 187 LYS A C 1
ATOM 1505 O O . LYS A 1 187 ? -23.435 8.355 45.877 1.00 59.16 187 LYS A O 1
ATOM 1510 N N . LYS A 1 188 ? -21.784 8.966 44.488 1.00 55.47 188 LYS A N 1
ATOM 1511 C CA . LYS A 1 188 ? -20.857 9.382 45.549 1.00 55.47 188 LYS A CA 1
ATOM 1512 C C . LYS A 1 188 ? -21.170 10.796 46.047 1.00 55.47 188 LYS A C 1
ATOM 1514 O O . LYS A 1 188 ? -20.978 11.060 47.226 1.00 55.47 188 LYS A O 1
ATOM 1519 N N . GLU A 1 189 ? -21.701 11.665 45.187 1.00 51.56 189 GLU A N 1
ATOM 1520 C CA . GLU A 1 189 ? -22.086 13.039 45.539 1.00 51.56 189 GLU A CA 1
ATOM 1521 C C . GLU A 1 189 ? -23.447 13.105 46.265 1.00 51.56 189 GLU A C 1
ATOM 1523 O O . GLU A 1 189 ? -23.620 13.874 47.208 1.00 51.56 189 GLU A O 1
ATOM 1528 N N . THR A 1 190 ? -24.384 12.212 45.926 1.00 51.50 190 THR A N 1
ATOM 1529 C CA . THR A 1 190 ? -25.680 12.069 46.628 1.00 51.50 190 THR A CA 1
ATOM 1530 C C . THR A 1 190 ? -25.644 11.147 47.858 1.00 51.50 190 THR A C 1
ATOM 1532 O O . THR A 1 190 ? -26.625 11.056 48.594 1.00 51.50 190 THR A O 1
ATOM 1535 N N . GLY A 1 191 ? -24.515 10.483 48.127 1.00 44.84 191 GLY A N 1
ATOM 1536 C CA . GLY A 1 191 ? -24.347 9.493 49.200 1.00 44.84 191 GLY A CA 1
ATOM 1537 C C . GLY A 1 191 ? -23.939 10.038 50.576 1.00 44.84 191 GLY A C 1
ATOM 1538 O O . GLY A 1 191 ? -23.597 9.240 51.446 1.00 44.84 191 GLY A O 1
ATOM 1539 N N . THR A 1 192 ? -23.962 11.358 50.797 1.00 46.00 192 THR A N 1
ATOM 1540 C CA . THR A 1 192 ? -23.536 11.986 52.071 1.00 46.00 192 THR A CA 1
ATOM 1541 C C . THR A 1 192 ? -24.679 12.542 52.926 1.00 46.00 192 THR A C 1
ATOM 1543 O O . THR A 1 192 ? -24.426 13.282 53.872 1.00 46.00 192 THR A O 1
ATOM 1546 N N . THR A 1 193 ? -25.936 12.179 52.656 1.00 51.16 193 THR A N 1
ATOM 1547 C CA . THR A 1 193 ? -27.061 12.483 53.558 1.00 51.16 193 THR A CA 1
ATOM 1548 C C . THR A 1 193 ? -28.059 11.330 53.590 1.00 51.16 193 THR A C 1
ATOM 1550 O O . THR A 1 193 ? -28.986 11.307 52.787 1.00 51.16 193 THR A O 1
ATOM 1553 N N . SER A 1 194 ? -27.852 10.375 54.501 1.00 50.62 194 SER A N 1
ATOM 1554 C CA . SER A 1 194 ? -28.883 9.554 55.174 1.00 50.62 194 SER A CA 1
ATOM 1555 C C . SER A 1 194 ? -28.397 8.120 55.404 1.00 50.62 194 SER A C 1
ATOM 1557 O O . SER A 1 194 ? -28.499 7.286 54.509 1.00 50.62 194 SER A O 1
ATOM 1559 N N . SER A 1 195 ? -27.887 7.844 56.609 1.00 50.91 195 SER A N 1
ATOM 1560 C CA . SER A 1 195 ? -28.302 6.693 57.433 1.00 50.91 195 SER A CA 1
ATOM 1561 C C . SER A 1 195 ? -27.439 6.591 58.700 1.00 50.91 195 SER A C 1
ATOM 1563 O O . SER A 1 195 ? -26.613 5.695 58.822 1.00 50.91 195 SER A O 1
ATOM 1565 N N . GLU A 1 196 ? -27.634 7.497 59.657 1.00 39.72 196 GLU A N 1
ATOM 1566 C CA . GLU A 1 196 ? -27.287 7.245 61.064 1.00 39.72 196 GLU A CA 1
ATOM 1567 C C . GLU A 1 196 ? -28.408 7.820 61.934 1.00 39.72 196 GLU A C 1
ATOM 1569 O O . GLU A 1 196 ? -28.317 8.878 62.548 1.00 39.72 196 GLU A O 1
ATOM 1574 N N . GLY A 1 197 ? -29.536 7.120 61.904 1.00 42.59 197 GLY A N 1
ATOM 1575 C CA . GLY A 1 197 ? -30.608 7.265 62.869 1.00 42.59 197 GLY A CA 1
ATOM 1576 C C . GLY A 1 197 ? -31.040 5.870 63.276 1.00 42.59 197 GLY A C 1
ATOM 1577 O O . GLY A 1 197 ? -31.733 5.227 62.503 1.00 42.59 197 GLY A O 1
ATOM 1578 N N . GLU A 1 198 ? -30.553 5.402 64.428 1.00 43.75 198 GLU A N 1
ATOM 1579 C CA . GLU A 1 198 ? -31.309 4.607 65.410 1.00 43.75 198 GLU A CA 1
ATOM 1580 C C . GLU A 1 198 ? -30.392 4.141 66.553 1.00 43.75 198 GLU A C 1
ATOM 1582 O O . GLU A 1 198 ? -29.726 3.107 66.496 1.00 43.75 198 GLU A O 1
ATOM 1587 N N . ARG A 1 199 ? -30.405 4.903 67.650 1.00 37.66 199 ARG A N 1
ATOM 1588 C CA . ARG A 1 199 ? -30.338 4.323 68.994 1.00 37.66 199 ARG A CA 1
ATOM 1589 C C . ARG A 1 199 ? -31.048 5.249 69.972 1.00 37.66 199 ARG A C 1
ATOM 1591 O O . ARG A 1 199 ? -30.520 6.281 70.371 1.00 37.66 199 ARG A O 1
ATOM 1598 N N . GLU A 1 200 ? -32.271 4.869 70.324 1.00 43.84 200 GLU A N 1
ATOM 1599 C CA . GLU A 1 200 ? -33.003 5.444 71.446 1.00 43.84 200 GLU A CA 1
ATOM 1600 C C . GLU A 1 200 ? -32.254 5.195 72.759 1.00 43.84 200 GLU A C 1
ATOM 1602 O O . GLU A 1 200 ? -31.798 4.078 73.023 1.00 43.84 200 GLU A O 1
ATOM 1607 N N . THR A 1 201 ? -32.187 6.198 73.635 1.00 33.44 201 THR A N 1
ATOM 1608 C CA . THR A 1 201 ? -32.192 5.969 75.086 1.00 33.44 201 THR A CA 1
ATOM 1609 C C . THR A 1 201 ? -32.819 7.172 75.797 1.00 33.44 201 THR A C 1
ATOM 1611 O O . THR A 1 201 ? -32.413 8.314 75.608 1.00 33.44 201 THR A O 1
ATOM 1614 N N . TYR A 1 202 ? -33.843 6.879 76.593 1.00 39.44 202 TYR A N 1
ATOM 1615 C CA . TYR A 1 202 ? -34.626 7.769 77.450 1.00 39.44 202 TYR A CA 1
ATOM 1616 C C . TYR A 1 202 ? -33.775 8.523 78.490 1.00 39.44 202 TYR A C 1
ATOM 1618 O O . TYR A 1 202 ? -32.887 7.905 79.077 1.00 39.44 202 TYR A O 1
ATOM 1626 N N . SER A 1 203 ? -34.125 9.784 78.813 1.00 33.78 203 SER A N 1
ATOM 1627 C CA . SER A 1 203 ? -34.355 10.283 80.197 1.00 33.78 203 SER A CA 1
ATOM 1628 C C . SER A 1 203 ? -34.643 11.800 80.280 1.00 33.78 203 SER A C 1
ATOM 1630 O O . SER A 1 203 ? -33.818 12.623 79.910 1.00 33.78 203 SER A O 1
ATOM 1632 N N . SER A 1 204 ? -35.842 12.094 80.793 1.00 40.56 204 SER A N 1
ATOM 1633 C CA . SER A 1 204 ? -36.289 13.096 81.784 1.00 40.56 204 SER A CA 1
ATOM 1634 C C . SER A 1 204 ? -35.762 14.546 81.881 1.00 40.56 204 SER A C 1
ATOM 1636 O O . SER A 1 204 ? -34.582 14.804 82.062 1.00 40.56 204 SER A O 1
ATOM 1638 N N . GLU A 1 205 ? -36.771 15.426 82.016 1.00 40.88 205 GLU A N 1
ATOM 1639 C CA . GLU A 1 205 ? -36.873 16.653 82.835 1.00 40.88 205 GLU A CA 1
ATOM 1640 C C . GLU A 1 205 ? -36.223 17.980 82.395 1.00 40.88 205 GLU A C 1
ATOM 1642 O O . GLU A 1 205 ? -35.015 18.170 82.427 1.00 40.88 205 GLU A O 1
ATOM 1647 N N . GLY A 1 206 ? -37.107 18.974 82.209 1.00 36.75 206 GLY A N 1
ATOM 1648 C CA . GLY A 1 206 ? -36.978 20.282 82.860 1.00 36.75 206 GLY A CA 1
ATOM 1649 C C . GLY A 1 206 ? -36.441 21.436 82.010 1.00 36.75 206 GLY A C 1
ATOM 1650 O O . GLY A 1 206 ? -35.266 21.475 81.677 1.00 36.75 206 GLY A O 1
ATOM 1651 N N . GLY A 1 207 ? -37.273 22.459 81.777 1.00 33.81 207 GLY A N 1
ATOM 1652 C CA . GLY A 1 207 ? -36.772 23.800 81.451 1.00 33.81 207 GLY A CA 1
ATOM 1653 C C . GLY A 1 207 ? -37.645 24.593 80.488 1.00 33.81 207 GLY A C 1
ATOM 1654 O O . GLY A 1 207 ? -37.729 24.295 79.305 1.00 33.81 207 GLY A O 1
ATOM 1655 N N . SER A 1 208 ? -38.300 25.617 81.015 1.00 37.75 208 SER A N 1
ATOM 1656 C CA . SER A 1 208 ? -39.126 26.591 80.310 1.00 37.75 208 SER A CA 1
ATOM 1657 C C . SER A 1 208 ? -38.310 27.658 79.551 1.00 37.75 208 SER A C 1
ATOM 1659 O O . SER A 1 208 ? -37.146 27.887 79.861 1.00 37.75 208 SER A O 1
ATOM 1661 N N . TYR A 1 209 ? -39.011 28.359 78.643 1.00 32.38 209 TYR A N 1
ATOM 1662 C CA . TYR A 1 209 ? -38.908 29.783 78.245 1.00 32.38 209 TYR A CA 1
ATOM 1663 C C . TYR A 1 209 ? -38.629 30.139 76.760 1.00 32.38 209 TYR A C 1
ATOM 1665 O O . TYR A 1 209 ? -37.508 30.106 76.274 1.00 32.38 209 TYR A O 1
ATOM 1673 N N . THR A 1 210 ? -39.721 30.621 76.141 1.00 37.53 210 THR A N 1
ATOM 1674 C CA . THR A 1 210 ? -39.927 31.713 75.153 1.00 37.53 210 THR A CA 1
ATOM 1675 C C . THR A 1 210 ? -39.341 31.696 73.726 1.00 37.53 210 THR A C 1
ATOM 1677 O O . THR A 1 210 ? -38.179 31.358 73.533 1.00 37.53 210 THR A O 1
ATOM 1680 N N . PRO A 1 211 ? -40.134 32.155 72.723 1.00 49.62 211 PRO A N 1
ATOM 1681 C CA . PRO A 1 211 ? -39.777 32.161 71.305 1.00 49.62 211 PRO A CA 1
ATOM 1682 C C . PRO A 1 211 ? -39.131 33.486 70.870 1.00 49.62 211 PRO A C 1
ATOM 1684 O O . PRO A 1 211 ? -39.547 34.556 71.317 1.00 49.62 211 PRO A O 1
ATOM 1687 N N . THR A 1 212 ? -38.211 33.432 69.905 1.00 38.41 212 THR A N 1
ATOM 1688 C CA . THR A 1 212 ? -37.748 34.631 69.191 1.00 38.41 212 THR A CA 1
ATOM 1689 C C . THR A 1 212 ? -37.907 34.431 67.690 1.00 38.41 212 THR A C 1
ATOM 1691 O O . THR A 1 212 ? -37.288 33.567 67.075 1.00 38.41 212 THR A O 1
ATOM 1694 N N . TYR A 1 213 ? -38.802 35.236 67.132 1.00 40.41 213 TYR A N 1
ATOM 1695 C CA . TYR A 1 213 ? -39.100 35.398 65.720 1.00 40.41 213 TYR A CA 1
ATOM 1696 C C . TYR A 1 213 ? -38.048 36.304 65.070 1.00 40.41 213 TYR A C 1
ATOM 1698 O O . TYR A 1 213 ? -37.797 37.392 65.586 1.00 40.41 213 TYR A O 1
ATOM 1706 N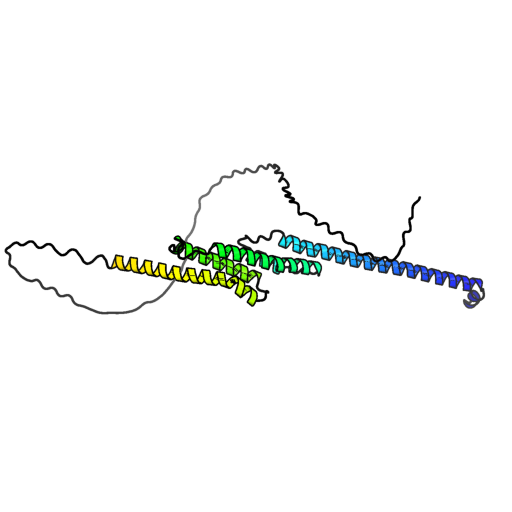 N . THR A 1 214 ? -37.522 35.919 63.908 1.00 42.09 214 THR A N 1
ATOM 1707 C CA . THR A 1 214 ? -37.069 36.891 62.903 1.00 42.09 214 THR A CA 1
ATOM 1708 C C . THR A 1 214 ? -37.219 36.318 61.503 1.00 42.09 214 THR A C 1
ATOM 1710 O O . THR A 1 214 ? -36.436 35.506 61.019 1.00 42.09 214 THR A O 1
ATOM 1713 N N . GLU A 1 215 ? -38.279 36.783 60.862 1.00 40.25 215 GLU A N 1
ATOM 1714 C CA . GLU A 1 215 ? -38.540 36.691 59.440 1.00 40.25 215 GLU A CA 1
ATOM 1715 C C . GLU A 1 215 ? -37.549 37.564 58.653 1.00 40.25 215 GLU A C 1
ATOM 1717 O O . GLU A 1 215 ? -37.322 38.725 58.992 1.00 40.25 215 GLU A O 1
ATOM 1722 N N . SER A 1 216 ? -36.984 37.036 57.567 1.00 39.47 216 SER A N 1
ATOM 1723 C CA . SER A 1 216 ? -36.480 37.877 56.482 1.00 39.47 216 SER A CA 1
ATOM 1724 C C . SER A 1 216 ? -36.787 37.213 55.147 1.00 39.47 216 SER A C 1
ATOM 1726 O O . SER A 1 216 ? -36.350 36.111 54.830 1.00 39.47 216 SER A O 1
ATOM 1728 N N . ASN A 1 217 ? -37.623 37.906 54.391 1.00 45.53 217 ASN A N 1
ATOM 1729 C CA . ASN A 1 217 ? -38.164 37.508 53.114 1.00 45.53 217 ASN A CA 1
ATOM 1730 C C . ASN A 1 217 ? -37.918 38.703 52.184 1.00 45.53 217 ASN A C 1
ATOM 1732 O O . ASN A 1 217 ? -38.540 39.745 52.392 1.00 45.53 217 ASN A O 1
ATOM 1736 N N . ARG A 1 218 ? -37.027 38.608 51.180 1.00 36.62 218 ARG A N 1
ATOM 1737 C CA . ARG A 1 218 ? -37.215 39.382 49.937 1.00 36.62 218 ARG A CA 1
ATOM 1738 C C . ARG A 1 218 ? -36.405 38.917 48.723 1.00 36.62 218 ARG A C 1
ATOM 1740 O O . ARG A 1 218 ? -35.202 39.093 48.609 1.00 36.62 218 ARG A O 1
ATOM 1747 N N . SER A 1 219 ? -37.194 38.415 47.785 1.00 42.62 219 SER A N 1
ATOM 1748 C CA . SER A 1 219 ? -37.052 38.303 46.332 1.00 42.62 219 SER A CA 1
ATOM 1749 C C . SER A 1 219 ? -36.579 39.583 45.598 1.00 42.62 219 SER A C 1
ATOM 1751 O O . SER A 1 219 ? -37.047 40.668 45.945 1.00 42.62 219 SER A O 1
ATOM 1753 N N . ARG A 1 220 ? -35.773 39.463 44.520 1.00 38.97 220 ARG A N 1
ATOM 1754 C CA . ARG A 1 220 ? -36.154 39.664 43.085 1.00 38.97 220 ARG A CA 1
ATOM 1755 C C . ARG A 1 220 ? -34.953 39.903 42.134 1.00 38.97 220 ARG A C 1
ATOM 1757 O O . ARG A 1 220 ? -33.929 40.449 42.514 1.00 38.97 220 ARG A O 1
ATOM 1764 N N . TYR A 1 221 ? -35.163 39.468 40.888 1.00 41.88 221 TYR A N 1
ATOM 1765 C CA . TYR A 1 221 ? -34.311 39.399 39.686 1.00 41.88 221 TYR A CA 1
ATOM 1766 C C . TYR A 1 221 ? -33.772 40.731 39.093 1.00 41.88 221 TYR A C 1
ATOM 1768 O O . TYR A 1 221 ? -34.489 41.727 39.101 1.00 41.88 221 TYR A O 1
ATOM 1776 N N . SER A 1 222 ? -32.625 40.648 38.384 1.00 40.62 222 SER A N 1
ATOM 1777 C CA . SER A 1 222 ? -32.454 40.860 36.913 1.00 40.62 222 SER A CA 1
ATOM 1778 C C . SER A 1 222 ? -31.381 41.862 36.407 1.00 40.62 222 SER A C 1
ATOM 1780 O O . SER A 1 222 ? -31.405 43.034 36.759 1.00 40.62 222 SER A O 1
ATOM 1782 N N . SER A 1 223 ? -30.604 41.377 35.416 1.00 43.06 223 SER A N 1
ATOM 1783 C CA . SER A 1 223 ? -30.159 42.032 34.156 1.00 43.06 223 SER A CA 1
ATOM 1784 C C . SER A 1 223 ? -28.794 42.752 34.005 1.00 43.06 223 SER A C 1
ATOM 1786 O O . SER A 1 223 ? -28.398 43.577 34.817 1.00 43.06 223 SER A O 1
ATOM 1788 N N . GLN A 1 224 ? -28.222 42.508 32.806 1.00 42.41 224 GLN A N 1
ATOM 1789 C CA . GLN A 1 224 ? -27.307 43.302 31.947 1.00 42.41 224 GLN A CA 1
ATOM 1790 C C . GLN A 1 224 ? -25.771 43.059 31.963 1.00 42.41 224 GLN A C 1
ATOM 1792 O O . GLN A 1 224 ? -25.087 43.305 32.948 1.00 42.41 224 GLN A O 1
ATOM 1797 N N . ALA A 1 225 ? -25.240 42.677 30.786 1.00 43.50 225 ALA A N 1
ATOM 1798 C CA . ALA A 1 225 ? -23.842 42.832 30.325 1.00 43.50 225 ALA A CA 1
ATOM 1799 C C . ALA A 1 225 ? -23.647 44.205 29.627 1.00 43.50 225 ALA A C 1
ATOM 1801 O O . ALA A 1 225 ? -24.662 44.790 29.230 1.00 43.50 225 ALA A O 1
ATOM 1802 N N . PRO A 1 226 ? -22.411 44.746 29.470 1.00 50.38 226 PRO A N 1
ATOM 1803 C CA . PRO A 1 226 ? -21.599 44.566 28.232 1.00 50.38 226 PRO A CA 1
ATOM 1804 C C . PRO A 1 226 ? -20.047 44.566 28.472 1.00 50.38 226 PRO A C 1
ATOM 1806 O O . PRO A 1 226 ? -19.597 44.963 29.538 1.00 50.38 226 PRO A O 1
ATOM 1809 N N . ALA A 1 227 ? -19.217 43.881 27.665 1.00 37.25 227 ALA A N 1
ATOM 1810 C CA . ALA A 1 227 ? -18.445 44.274 26.454 1.00 37.25 227 ALA A CA 1
ATOM 1811 C C . ALA A 1 227 ? -17.016 44.856 26.672 1.00 37.25 227 ALA A C 1
ATOM 1813 O O . ALA A 1 227 ? -16.708 45.456 27.691 1.00 37.25 227 ALA A O 1
ATOM 1814 N N . SER A 1 228 ? -16.173 44.564 25.674 1.00 49.28 228 SER A N 1
ATOM 1815 C CA . SER A 1 228 ? -14.704 44.554 25.519 1.00 49.28 228 SER A CA 1
ATOM 1816 C C . SER A 1 228 ? -13.940 45.885 25.632 1.00 49.28 228 SER A C 1
ATOM 1818 O O . SER A 1 228 ? -14.541 46.915 25.375 1.00 49.28 228 SER A O 1
ATOM 1820 N N . GLU A 1 229 ? -12.607 45.825 25.846 1.00 39.31 229 GLU A N 1
ATOM 1821 C CA . GLU A 1 229 ? -11.556 46.649 25.181 1.00 39.31 229 GLU A CA 1
ATOM 1822 C C . GLU A 1 229 ? -10.106 46.252 25.614 1.00 39.31 229 GLU A C 1
ATOM 1824 O O . GLU A 1 229 ? -9.793 46.170 26.799 1.00 39.31 229 GLU A O 1
ATOM 1829 N N . GLN A 1 230 ? -9.219 45.983 24.638 1.00 40.22 230 GLN A N 1
ATOM 1830 C CA . GLN A 1 230 ? -7.743 46.180 24.690 1.00 40.22 230 GLN A CA 1
ATOM 1831 C C . GLN A 1 230 ? -7.434 47.614 24.159 1.00 40.22 230 GLN A C 1
ATOM 1833 O O . GLN A 1 230 ? -8.399 48.247 23.731 1.00 40.22 230 GLN A O 1
ATOM 1838 N N . PRO A 1 231 ? -6.184 48.131 23.974 1.00 53.03 231 PRO A N 1
ATOM 1839 C CA . PRO A 1 231 ? -4.811 47.758 24.397 1.00 53.03 231 PRO A CA 1
ATOM 1840 C C . PRO A 1 231 ? -4.006 48.960 24.996 1.00 53.03 231 PRO A C 1
ATOM 1842 O O . PRO A 1 231 ? -4.491 50.087 24.997 1.00 53.03 231 PRO A O 1
ATOM 1845 N N . SER A 1 232 ? -2.738 48.772 25.409 1.00 36.25 232 SER A N 1
ATOM 1846 C CA . SER A 1 232 ? -1.585 49.610 24.969 1.00 36.25 232 SER A CA 1
ATOM 1847 C C . SER A 1 232 ? -0.267 49.306 25.690 1.00 36.25 232 SER A C 1
ATOM 1849 O O . SER A 1 232 ? -0.236 48.786 26.802 1.00 36.25 232 SER A O 1
ATOM 1851 N N . SER A 1 233 ? 0.804 49.623 24.966 1.00 43.41 233 SER A N 1
ATOM 1852 C CA . SER A 1 233 ? 2.220 49.336 25.152 1.00 43.41 233 SER A CA 1
ATOM 1853 C C . SER A 1 233 ? 3.002 50.410 25.928 1.00 43.41 233 SER A C 1
ATOM 1855 O O . SER A 1 233 ? 2.509 51.502 26.192 1.00 43.41 233 SER A O 1
ATOM 1857 N N . ASP A 1 234 ? 4.272 50.057 26.162 1.00 35.88 234 ASP A N 1
ATOM 1858 C CA . ASP A 1 234 ? 5.471 50.894 26.317 1.00 35.88 234 ASP A CA 1
ATOM 1859 C C . ASP A 1 234 ? 5.856 51.437 27.699 1.00 35.88 234 ASP A C 1
ATOM 1861 O O . ASP A 1 234 ? 5.243 52.352 28.243 1.00 35.88 234 ASP A O 1
ATOM 1865 N N . SER A 1 235 ? 7.013 50.961 28.187 1.00 37.62 235 SER A N 1
ATOM 1866 C CA . SER A 1 235 ? 8.134 51.817 28.619 1.00 37.62 235 SER A CA 1
ATOM 1867 C C . SER A 1 235 ? 9.452 51.028 28.784 1.00 37.62 235 SER A C 1
ATOM 1869 O O . SER A 1 235 ? 9.478 49.988 29.432 1.00 37.62 235 SER A O 1
ATOM 1871 N N . ALA A 1 236 ? 10.504 51.570 28.145 1.00 35.81 236 ALA A N 1
ATOM 1872 C CA . ALA A 1 236 ? 11.971 51.522 28.347 1.00 35.81 236 ALA A CA 1
ATOM 1873 C C . ALA A 1 236 ? 12.563 50.654 29.491 1.00 35.81 236 ALA A C 1
ATOM 1875 O O . ALA A 1 236 ? 12.011 50.603 30.578 1.00 35.81 236 ALA A O 1
ATOM 1876 N N . GLY A 1 237 ? 13.736 50.008 29.403 1.00 31.34 237 GLY A N 1
ATOM 1877 C CA . GLY A 1 237 ? 14.977 50.297 28.669 1.00 31.34 237 GLY A CA 1
ATOM 1878 C C . GLY A 1 237 ? 16.155 50.469 29.662 1.00 31.34 237 GLY A C 1
ATOM 1879 O O . GLY A 1 237 ? 15.959 51.077 30.708 1.00 31.34 237 GLY A O 1
ATOM 1880 N N . SER A 1 238 ? 17.363 49.996 29.290 1.00 32.84 238 SER A N 1
ATOM 1881 C CA . SER A 1 238 ? 18.698 50.132 29.952 1.00 32.84 238 SER A CA 1
ATOM 1882 C C . SER A 1 238 ? 19.167 48.875 30.721 1.00 32.84 238 SER A C 1
ATOM 1884 O O . SER A 1 238 ? 18.532 48.482 31.689 1.00 32.84 238 SER A O 1
ATOM 1886 N N . SER A 1 239 ? 20.146 48.083 30.257 1.00 36.97 239 SER A N 1
ATOM 1887 C CA . SER A 1 239 ? 21.596 48.304 30.011 1.00 36.97 239 SER A CA 1
ATOM 1888 C C . SER A 1 239 ? 22.417 47.572 31.085 1.00 36.97 239 SER A C 1
ATOM 1890 O O . SER A 1 239 ? 22.205 47.787 32.275 1.00 36.97 239 SER A O 1
ATOM 1892 N N . GLY A 1 240 ? 23.351 46.712 30.666 1.00 32.38 240 GLY A N 1
ATOM 1893 C CA . GLY A 1 240 ? 24.256 45.983 31.557 1.00 32.38 240 GLY A CA 1
ATOM 1894 C C . GLY A 1 240 ? 25.002 44.854 30.842 1.00 32.38 240 GLY A C 1
ATOM 1895 O O . GLY A 1 240 ? 24.453 43.778 30.638 1.00 32.38 240 GLY A O 1
ATOM 1896 N N . ASN A 1 241 ? 26.239 45.151 30.454 1.00 34.09 241 ASN A N 1
ATOM 1897 C CA . ASN A 1 241 ? 27.240 44.322 29.762 1.00 34.09 241 ASN A CA 1
ATOM 1898 C C . ASN A 1 241 ? 27.765 43.203 30.719 1.00 34.09 241 ASN A C 1
ATOM 1900 O O . ASN A 1 241 ? 27.479 43.271 31.909 1.00 34.09 241 ASN A O 1
ATOM 1904 N N . ASP A 1 242 ? 28.463 42.111 30.371 1.00 35.12 242 ASP A N 1
ATOM 1905 C CA . ASP A 1 242 ? 29.667 41.937 29.547 1.00 35.12 242 ASP A CA 1
ATOM 1906 C C . ASP A 1 242 ? 29.987 40.427 29.321 1.00 35.12 242 ASP A C 1
ATOM 1908 O O . ASP A 1 242 ? 29.808 39.599 30.211 1.00 35.12 242 ASP A O 1
ATOM 1912 N N . VAL A 1 243 ? 30.504 40.117 28.121 1.00 34.41 243 VAL A N 1
ATOM 1913 C CA . VAL A 1 243 ? 31.722 39.328 27.785 1.00 34.41 243 VAL A CA 1
ATOM 1914 C C . VAL A 1 243 ? 32.057 38.018 28.540 1.00 34.41 243 VAL A C 1
ATOM 1916 O O . VAL A 1 243 ? 32.456 38.053 29.696 1.00 34.41 243 VAL A O 1
ATOM 1919 N N . ALA A 1 244 ? 32.138 36.889 27.808 1.00 32.50 244 ALA A N 1
ATOM 1920 C CA . ALA A 1 244 ? 33.384 36.104 27.641 1.00 32.50 244 ALA A CA 1
ATOM 1921 C C . ALA A 1 244 ? 33.229 34.889 26.697 1.00 32.50 244 ALA A C 1
ATOM 1923 O O . ALA A 1 244 ? 32.326 34.067 26.805 1.00 32.50 244 ALA A O 1
ATOM 1924 N N . ASN A 1 245 ? 34.185 34.815 25.779 1.00 32.09 245 ASN A N 1
ATOM 1925 C CA . ASN A 1 245 ? 34.444 33.838 24.728 1.00 32.09 245 ASN A CA 1
ATOM 1926 C C . ASN A 1 245 ? 35.276 32.655 25.261 1.00 32.09 245 ASN A C 1
ATOM 1928 O O . ASN A 1 245 ? 36.317 32.928 25.849 1.00 32.09 245 ASN A O 1
ATOM 1932 N N . THR A 1 246 ? 34.920 31.401 24.933 1.00 35.56 246 THR A N 1
ATOM 1933 C CA . THR A 1 246 ? 35.928 30.348 24.676 1.00 35.56 246 THR A CA 1
ATOM 1934 C C . THR A 1 246 ? 35.455 29.347 23.618 1.00 35.56 246 THR A C 1
ATOM 1936 O O . THR A 1 246 ? 34.744 28.378 23.870 1.00 35.56 246 THR A O 1
ATOM 1939 N N . GLN A 1 247 ? 35.916 29.619 22.408 1.00 34.62 247 GLN A N 1
ATOM 1940 C CA . GLN A 1 247 ? 36.235 28.712 21.313 1.00 34.62 247 GLN A CA 1
ATOM 1941 C C . GLN A 1 247 ? 36.877 27.377 21.746 1.00 34.62 247 GLN A C 1
ATOM 1943 O O . GLN A 1 247 ? 37.880 27.370 22.450 1.00 34.62 247 GLN A O 1
ATOM 1948 N N . ASN A 1 248 ? 36.368 26.257 21.225 1.00 33.69 248 ASN A N 1
ATOM 1949 C CA . ASN A 1 248 ? 37.181 25.073 20.930 1.00 33.69 248 ASN A CA 1
ATOM 1950 C C . ASN A 1 248 ? 36.556 24.284 19.770 1.00 33.69 248 ASN A C 1
ATOM 1952 O O . ASN A 1 248 ? 35.637 23.489 19.941 1.00 33.69 248 ASN A O 1
ATOM 1956 N N . GLN A 1 249 ? 37.082 24.528 18.569 1.00 37.03 249 GLN A N 1
ATOM 1957 C CA . GLN A 1 249 ? 37.093 23.543 17.497 1.00 37.03 249 GLN A CA 1
ATOM 1958 C C . GLN A 1 249 ? 38.366 22.716 17.632 1.00 37.03 249 GLN A C 1
ATOM 1960 O O . GLN A 1 249 ? 39.434 23.307 17.755 1.00 37.03 249 GLN A O 1
ATOM 1965 N N . THR A 1 250 ? 38.281 21.391 17.515 1.00 30.36 250 THR A N 1
ATOM 1966 C CA . THR A 1 250 ? 39.279 20.591 16.788 1.00 30.36 250 THR A CA 1
ATOM 1967 C C . THR A 1 250 ? 38.647 19.271 16.338 1.00 30.36 250 THR A C 1
ATOM 1969 O O . THR A 1 250 ? 38.051 18.531 17.114 1.00 30.36 250 THR A O 1
ATOM 1972 N N . THR A 1 251 ? 38.784 19.044 15.039 1.00 36.28 251 THR A N 1
ATOM 1973 C CA . THR A 1 251 ? 38.521 17.867 14.211 1.00 36.28 251 THR A CA 1
ATOM 1974 C C . THR A 1 251 ? 39.207 16.600 14.737 1.00 36.28 251 THR A C 1
ATOM 1976 O O . THR A 1 251 ? 40.337 16.689 15.200 1.00 36.28 251 THR A O 1
ATOM 1979 N N . ASN A 1 252 ? 38.599 15.418 14.561 1.00 30.77 252 ASN A N 1
ATOM 1980 C CA . ASN A 1 252 ? 39.298 14.257 13.991 1.00 30.77 252 ASN A CA 1
ATOM 1981 C C . ASN A 1 252 ? 38.345 13.127 13.572 1.00 30.77 252 ASN A C 1
ATOM 1983 O O . ASN A 1 252 ? 37.474 12.677 14.310 1.00 30.77 252 ASN A O 1
ATOM 1987 N N . THR A 1 253 ? 38.587 12.700 12.340 1.00 33.00 253 THR A N 1
ATOM 1988 C CA . THR A 1 253 ? 38.095 11.552 11.584 1.00 33.00 253 THR A CA 1
ATOM 1989 C C . THR A 1 253 ? 38.417 10.231 12.283 1.00 33.00 253 THR A C 1
ATOM 1991 O O . THR A 1 253 ? 39.538 10.065 12.759 1.00 33.00 253 THR A O 1
ATOM 1994 N N . SER A 1 254 ? 37.505 9.256 12.260 1.00 32.19 254 SER A N 1
ATOM 1995 C CA . SER A 1 254 ? 37.854 7.827 12.265 1.00 32.19 254 SER A CA 1
ATOM 1996 C C . SER A 1 254 ? 36.711 6.975 11.714 1.00 32.19 254 SER A C 1
ATOM 1998 O O . SER A 1 254 ? 35.569 7.039 12.156 1.00 32.19 254 SER A O 1
ATOM 2000 N N . GLU A 1 255 ? 37.096 6.225 10.692 1.00 35.69 255 GLU A N 1
ATOM 2001 C CA . GLU A 1 255 ? 36.477 5.099 10.008 1.00 35.69 255 GLU A CA 1
ATOM 2002 C C . GLU A 1 255 ? 35.486 4.259 10.833 1.00 35.69 255 GLU A C 1
ATOM 2004 O O . GLU A 1 255 ? 35.817 3.747 11.899 1.00 35.69 255 GLU A O 1
ATOM 2009 N N . ALA A 1 256 ? 34.318 3.980 10.249 1.00 35.28 256 ALA A N 1
ATOM 2010 C CA . ALA A 1 256 ? 33.537 2.792 10.572 1.00 35.28 256 ALA A CA 1
ATOM 2011 C C . ALA A 1 256 ? 33.176 2.079 9.263 1.00 35.28 256 ALA A C 1
ATOM 2013 O O . ALA A 1 256 ? 32.312 2.510 8.499 1.00 35.28 256 ALA A O 1
ATOM 2014 N N . ARG A 1 257 ? 33.910 0.994 8.998 1.00 33.84 257 ARG A N 1
ATOM 2015 C CA . ARG A 1 257 ? 33.568 -0.043 8.024 1.00 33.84 257 ARG A CA 1
ATOM 2016 C C . ARG A 1 257 ? 32.208 -0.625 8.422 1.00 33.84 257 ARG A C 1
ATOM 2018 O O . ARG A 1 257 ? 32.111 -1.261 9.465 1.00 33.84 257 ARG A O 1
ATOM 2025 N N . ALA A 1 258 ? 31.175 -0.409 7.614 1.00 33.22 258 ALA A N 1
ATOM 2026 C CA . ALA A 1 258 ? 29.935 -1.168 7.727 1.00 33.22 258 ALA A CA 1
ATOM 2027 C C . ALA A 1 258 ? 30.060 -2.407 6.836 1.00 33.22 258 ALA A C 1
ATOM 2029 O O . ALA A 1 258 ? 30.115 -2.319 5.609 1.00 33.22 258 ALA A O 1
ATOM 2030 N N . GLU A 1 259 ? 30.191 -3.546 7.500 1.00 35.59 259 GLU A N 1
ATOM 2031 C CA . GLU A 1 259 ? 30.283 -4.875 6.924 1.00 35.59 259 GLU A CA 1
ATOM 2032 C C . GLU A 1 259 ? 29.019 -5.212 6.121 1.00 35.59 259 GLU A C 1
ATOM 2034 O O . GLU A 1 259 ? 27.882 -4.973 6.531 1.00 35.59 259 GLU A O 1
ATOM 2039 N N . THR A 1 260 ? 29.240 -5.767 4.935 1.00 30.77 260 THR A N 1
ATOM 2040 C CA . THR A 1 260 ? 28.229 -6.304 4.031 1.00 30.77 260 THR A CA 1
ATOM 2041 C C . THR A 1 260 ? 27.577 -7.548 4.636 1.00 30.77 260 THR A C 1
ATOM 2043 O O . THR A 1 260 ? 28.157 -8.630 4.593 1.00 30.77 260 THR A O 1
ATOM 2046 N N . ASN A 1 261 ? 26.346 -7.422 5.135 1.00 30.20 261 ASN A N 1
ATOM 2047 C CA . ASN A 1 261 ? 25.479 -8.564 5.432 1.00 30.20 261 ASN A CA 1
ATOM 2048 C C . ASN A 1 261 ? 24.647 -8.931 4.193 1.00 30.20 261 ASN A C 1
ATOM 2050 O O . ASN A 1 261 ? 23.479 -8.569 4.068 1.00 30.20 261 ASN A O 1
ATOM 2054 N N . THR A 1 262 ? 25.253 -9.662 3.258 1.00 30.30 262 THR A N 1
ATOM 2055 C CA . THR A 1 262 ? 24.528 -10.419 2.226 1.00 30.30 262 THR A CA 1
ATOM 2056 C C . THR A 1 262 ? 24.086 -11.758 2.804 1.00 30.30 262 THR A C 1
ATOM 2058 O O . THR A 1 262 ? 24.848 -12.721 2.812 1.00 30.30 262 THR A O 1
ATOM 2061 N N . ASN A 1 263 ? 22.840 -11.828 3.269 1.00 31.75 263 ASN A N 1
ATOM 2062 C CA . ASN A 1 263 ? 22.160 -13.094 3.526 1.00 31.75 263 ASN A CA 1
ATOM 2063 C C . ASN A 1 263 ? 21.576 -13.615 2.200 1.00 31.75 263 ASN A C 1
ATOM 2065 O O . ASN A 1 263 ? 20.494 -13.201 1.787 1.00 31.75 263 ASN A O 1
ATOM 2069 N N . SER A 1 264 ? 22.330 -14.468 1.502 1.00 32.25 264 SER A N 1
ATOM 2070 C CA . SER A 1 264 ? 21.810 -15.294 0.407 1.00 32.25 264 SER A CA 1
ATOM 2071 C C . SER A 1 264 ? 21.272 -16.591 0.996 1.00 32.25 264 SER A C 1
ATOM 2073 O O . SER A 1 264 ? 22.052 -17.452 1.389 1.00 32.25 264 SER A O 1
ATOM 2075 N N . ASN A 1 265 ? 19.949 -16.739 1.020 1.00 37.09 265 ASN A N 1
ATOM 2076 C CA . ASN A 1 265 ? 19.317 -18.039 1.198 1.00 37.09 265 ASN A CA 1
ATOM 2077 C C . ASN A 1 265 ? 18.882 -18.573 -0.167 1.00 37.09 265 ASN A C 1
ATOM 2079 O O . ASN A 1 265 ? 18.100 -17.944 -0.879 1.00 37.09 265 ASN A O 1
ATOM 2083 N N . ASN A 1 266 ? 19.442 -19.736 -0.495 1.00 39.25 266 ASN A N 1
ATOM 2084 C CA . ASN A 1 266 ? 19.095 -20.613 -1.602 1.00 39.25 266 ASN A CA 1
ATOM 2085 C C . ASN A 1 266 ? 17.578 -20.741 -1.806 1.00 39.25 266 ASN A C 1
ATOM 2087 O O . ASN A 1 266 ? 16.857 -21.118 -0.885 1.00 39.25 266 ASN A O 1
ATOM 2091 N N . ALA A 1 267 ? 17.144 -20.587 -3.056 1.00 35.12 267 ALA A N 1
ATOM 2092 C CA . ALA A 1 267 ? 15.949 -21.235 -3.576 1.00 35.12 267 ALA A CA 1
ATOM 2093 C C . ALA A 1 267 ? 16.338 -21.995 -4.853 1.00 35.12 267 ALA A C 1
ATOM 2095 O O . ALA A 1 267 ? 16.525 -21.423 -5.923 1.00 35.12 267 ALA A O 1
ATOM 2096 N N . GLU A 1 268 ? 16.607 -23.279 -4.639 1.00 33.69 268 GLU A N 1
ATOM 2097 C CA . GLU A 1 268 ? 16.264 -24.431 -5.475 1.00 33.69 268 GLU A CA 1
ATOM 2098 C C . GLU A 1 268 ? 15.720 -24.126 -6.888 1.00 33.69 268 GLU A C 1
ATOM 2100 O O . GLU A 1 268 ? 14.617 -23.614 -7.068 1.00 33.69 268 GLU A O 1
ATOM 2105 N N . VAL A 1 269 ? 16.505 -24.500 -7.902 1.00 40.78 269 VAL A N 1
ATOM 2106 C CA . VAL A 1 269 ? 16.090 -24.577 -9.308 1.00 40.78 269 VAL A CA 1
ATOM 2107 C C . VAL A 1 269 ? 15.353 -25.904 -9.516 1.00 40.78 269 VAL A C 1
ATOM 2109 O O . VAL A 1 269 ? 15.982 -26.949 -9.338 1.00 40.78 269 VAL A O 1
ATOM 2112 N N . PRO A 1 270 ? 14.079 -25.926 -9.947 1.00 41.06 270 PRO A N 1
ATOM 2113 C CA . PRO A 1 270 ? 13.466 -27.156 -10.423 1.00 41.06 270 PRO A CA 1
ATOM 2114 C C . PRO A 1 270 ? 13.949 -27.433 -11.848 1.00 41.06 270 PRO A C 1
ATOM 2116 O O . PRO A 1 270 ? 13.676 -26.680 -12.784 1.00 41.06 270 PRO A O 1
ATOM 2119 N N . THR A 1 271 ? 14.669 -28.536 -12.014 1.00 40.38 271 THR A N 1
ATOM 2120 C CA . THR A 1 271 ? 14.934 -29.158 -13.307 1.00 40.38 271 THR A CA 1
ATOM 2121 C C . THR A 1 271 ? 13.656 -29.817 -13.824 1.00 40.38 271 THR A C 1
ATOM 2123 O O . THR A 1 271 ? 13.175 -30.792 -13.253 1.00 40.38 271 THR A O 1
ATOM 2126 N N . ILE A 1 272 ? 13.125 -29.331 -14.944 1.00 34.28 272 ILE A N 1
ATOM 2127 C CA . ILE A 1 272 ? 12.209 -30.110 -15.784 1.00 34.28 272 ILE A CA 1
ATOM 2128 C C . ILE A 1 272 ? 12.761 -30.164 -17.208 1.00 34.28 272 ILE A C 1
ATOM 2130 O O . ILE A 1 272 ? 12.560 -29.270 -18.023 1.00 34.28 272 ILE A O 1
ATOM 2134 N N . ASN A 1 273 ? 13.497 -31.244 -17.476 1.00 33.12 273 ASN A N 1
ATOM 2135 C CA . ASN A 1 273 ? 13.682 -31.773 -18.820 1.00 33.12 273 ASN A CA 1
ATOM 2136 C C . ASN A 1 273 ? 12.392 -32.488 -19.223 1.00 33.12 273 ASN A C 1
ATOM 2138 O O . ASN A 1 273 ? 11.975 -33.406 -18.517 1.00 33.12 273 ASN A O 1
ATOM 2142 N N . SER A 1 274 ? 11.811 -32.114 -20.358 1.00 32.38 274 SER A N 1
ATOM 2143 C CA . SER A 1 274 ? 11.108 -33.021 -21.274 1.00 32.38 274 SER A CA 1
ATOM 2144 C C . SER A 1 274 ? 10.929 -32.303 -22.609 1.00 32.38 274 SER A C 1
ATOM 2146 O O . SER A 1 274 ? 10.094 -31.415 -22.742 1.00 32.38 274 SER A O 1
ATOM 2148 N N . ASP A 1 275 ? 11.831 -32.632 -23.530 1.00 38.44 275 ASP A N 1
ATOM 2149 C CA . ASP A 1 275 ? 11.572 -32.982 -24.925 1.00 38.44 275 ASP A CA 1
ATOM 2150 C C . ASP A 1 275 ? 10.345 -32.353 -25.603 1.00 38.44 275 ASP A C 1
ATOM 2152 O O . ASP A 1 275 ? 9.220 -32.805 -25.417 1.00 38.44 275 ASP A O 1
ATOM 2156 N N . ASP A 1 276 ? 10.598 -31.427 -26.532 1.00 37.59 276 ASP A N 1
ATOM 2157 C CA . ASP A 1 276 ? 9.964 -31.549 -27.843 1.00 37.59 276 ASP A CA 1
ATOM 2158 C C . ASP A 1 276 ? 10.883 -31.034 -28.959 1.00 37.59 276 ASP A C 1
ATOM 2160 O O . ASP A 1 276 ? 11.331 -29.885 -28.998 1.00 37.59 276 ASP A O 1
ATOM 2164 N N . LEU A 1 277 ? 11.208 -31.966 -29.850 1.00 37.16 277 LEU A N 1
ATOM 2165 C CA . LEU A 1 277 ? 12.048 -31.814 -31.025 1.00 37.16 277 LEU A CA 1
ATOM 2166 C C . LEU A 1 277 ? 11.225 -31.212 -32.167 1.00 37.16 277 LEU A C 1
ATOM 2168 O O . LEU A 1 277 ? 10.320 -31.857 -32.687 1.00 37.16 277 LEU A O 1
ATOM 2172 N N . ALA A 1 278 ? 11.627 -30.045 -32.666 1.00 38.69 278 ALA A N 1
ATOM 2173 C CA . ALA A 1 278 ? 11.320 -29.637 -34.035 1.00 38.69 278 ALA A CA 1
ATOM 2174 C C . ALA A 1 278 ? 12.494 -28.856 -34.639 1.00 38.69 278 ALA A C 1
ATOM 2176 O O . ALA A 1 278 ? 12.617 -27.640 -34.540 1.00 38.69 278 ALA A O 1
ATOM 2177 N N . SER A 1 279 ? 13.374 -29.645 -35.250 1.00 36.00 279 SER A N 1
ATOM 2178 C CA . SER A 1 279 ? 14.322 -29.313 -36.313 1.00 36.00 279 SER A CA 1
ATOM 2179 C C . SER A 1 279 ? 13.864 -28.190 -37.255 1.00 36.00 279 SER A C 1
ATOM 2181 O O . SER A 1 279 ? 12.805 -28.314 -37.865 1.00 36.00 279 SER A O 1
ATOM 2183 N N . LEU A 1 280 ? 14.721 -27.181 -37.473 1.00 37.50 280 LEU A N 1
ATOM 2184 C CA . LEU A 1 280 ? 14.872 -26.507 -38.771 1.00 37.50 280 LEU A CA 1
ATOM 2185 C C . LEU A 1 280 ? 16.173 -25.675 -38.837 1.00 37.50 280 LEU A C 1
ATOM 2187 O O . LEU A 1 280 ? 16.267 -24.617 -38.230 1.00 37.50 280 LEU A O 1
ATOM 2191 N N . GLY A 1 281 ? 17.144 -26.194 -39.608 1.00 35.34 281 GLY A N 1
ATOM 2192 C CA . GLY A 1 281 ? 18.215 -25.492 -40.352 1.00 35.34 281 GLY A CA 1
ATOM 2193 C C . GLY A 1 281 ? 19.173 -24.595 -39.551 1.00 35.34 281 GLY A C 1
ATOM 2194 O O . GLY A 1 281 ? 18.802 -23.524 -39.106 1.00 35.34 281 GLY A O 1
ATOM 2195 N N . GLY A 1 282 ? 20.453 -24.914 -39.348 1.00 34.88 282 GLY A N 1
ATOM 2196 C CA . GLY A 1 282 ? 21.423 -25.372 -40.346 1.00 34.88 282 GLY A CA 1
ATOM 2197 C C . GLY A 1 282 ? 22.192 -24.171 -40.913 1.00 34.88 282 GLY A C 1
ATOM 2198 O O . GLY A 1 282 ? 21.726 -23.545 -41.857 1.00 34.88 282 GLY A O 1
ATOM 2199 N N . GLY A 1 283 ? 23.361 -23.844 -40.343 1.00 34.88 283 GLY A N 1
ATOM 2200 C CA . GLY A 1 283 ? 24.203 -22.750 -40.844 1.00 34.88 283 GLY A CA 1
ATOM 2201 C C . GLY A 1 283 ? 25.361 -22.348 -39.928 1.00 34.88 283 GLY A C 1
ATOM 2202 O O . GLY A 1 283 ? 25.434 -21.208 -39.490 1.00 34.88 283 GLY A O 1
ATOM 2203 N N . VAL A 1 284 ? 26.265 -23.282 -39.628 1.00 38.72 284 VAL A N 1
ATOM 2204 C CA . VAL A 1 284 ? 27.588 -22.978 -39.059 1.00 38.72 284 VAL A CA 1
ATOM 2205 C C . VAL A 1 284 ? 28.516 -22.558 -40.197 1.00 38.72 284 VAL A C 1
ATOM 2207 O O . VAL A 1 284 ? 28.768 -23.350 -41.101 1.00 38.72 284 VAL A O 1
ATOM 2210 N N . THR A 1 285 ? 29.081 -21.354 -40.131 1.00 45.88 285 THR A N 1
ATOM 2211 C CA . THR A 1 285 ? 30.341 -21.043 -40.819 1.00 45.88 285 THR A CA 1
ATOM 2212 C C . THR A 1 285 ? 31.347 -20.545 -39.799 1.00 45.88 285 THR A C 1
ATOM 2214 O O . THR A 1 285 ? 31.259 -19.431 -39.288 1.00 45.88 285 THR A O 1
ATOM 2217 N N . SER A 1 286 ? 32.300 -21.422 -39.512 1.00 42.69 286 SER A N 1
ATOM 2218 C CA . SER A 1 286 ? 33.589 -21.137 -38.904 1.00 42.69 286 SER A CA 1
ATOM 2219 C C . SER A 1 286 ? 34.376 -20.124 -39.737 1.00 42.69 286 SER A C 1
ATOM 2221 O O . SER A 1 286 ? 34.545 -20.332 -40.937 1.00 42.69 286 SER A O 1
ATOM 2223 N N . PHE A 1 287 ? 34.960 -19.117 -39.095 1.00 43.03 287 PHE A N 1
ATOM 2224 C CA . PHE A 1 287 ? 36.166 -18.470 -39.605 1.00 43.03 287 PHE A CA 1
ATOM 2225 C C . PHE A 1 287 ? 37.208 -18.435 -38.493 1.00 43.03 287 PHE A C 1
ATOM 2227 O O . PHE A 1 287 ? 37.032 -17.783 -37.468 1.00 43.03 287 PHE A O 1
ATOM 2234 N N . GLY A 1 288 ? 38.279 -19.194 -38.710 1.00 42.16 288 GLY A N 1
ATOM 2235 C CA . GLY A 1 288 ? 39.549 -19.054 -38.019 1.00 42.16 288 GLY A CA 1
ATOM 2236 C C . GLY A 1 288 ? 40.625 -18.570 -38.994 1.00 42.16 288 GLY A C 1
ATOM 2237 O O . GLY A 1 288 ? 40.515 -18.809 -40.196 1.00 42.16 288 GLY A O 1
ATOM 2238 N N . GLN A 1 289 ? 41.672 -17.979 -38.404 1.00 43.56 289 GLN A N 1
ATOM 2239 C CA . GLN A 1 289 ? 42.977 -17.566 -38.958 1.00 43.56 289 GLN A CA 1
ATOM 2240 C C . GLN A 1 289 ? 42.956 -16.309 -39.853 1.00 43.56 289 GLN A C 1
ATOM 2242 O O . GLN A 1 289 ? 42.135 -16.189 -40.752 1.00 43.56 289 GLN A O 1
ATOM 2247 N N . ARG A 1 290 ? 43.839 -15.321 -39.663 1.00 43.47 290 ARG A N 1
ATOM 2248 C CA . ARG A 1 290 ? 45.224 -15.323 -39.150 1.00 43.47 290 ARG A CA 1
ATOM 2249 C C . ARG A 1 290 ? 45.484 -14.237 -38.113 1.00 43.47 290 ARG A C 1
ATOM 2251 O O . ARG A 1 290 ? 44.824 -13.184 -38.208 1.00 43.47 290 ARG A O 1
#

Foldseek 3Di:
DDDPVVQPPDPVSVVVVVVVVVVVVVVVVVVVVVVVVVVVVVVVVVLVVLLVVLLVVLCVLCVPQDLPDPCNLVSLVVSVPRDRPHPNSVVSSVVCLVVVLVVSLVVLLVVLVVLADDPPHPCLLVLVSLVVSLVSLVVSLVSNCSSCVPPDPVVSCVSSVVSVVSSVSSVVSNVVNVVVVVVVVVCVVVVPDDDDDDDDDDDDDDDDDDDDDDDDDDDDDDDDDDDDDDDDDDDDDDDDDDDDDDDDDDDDDDDDDDDDPDDDDDDDDDDDDDDDDDDDDDDDDDDDDD